Protein AF-A0A953Y6E8-F1 (afdb_monomer)

Radius of gyration: 32.22 Å; Cα contacts (8 Å, |Δi|>4): 373; chains: 1; bounding box: 114×66×63 Å

Nearest PDB structures (foldseek):
  9etn-assembly1_A  TM=7.828E-01  e=2.043E-08  Mus musculus
  2j71-assembly1_A  TM=5.349E-01  e=5.274E-02  Thermotoga maritima
  6m7c-assembly1_A  TM=4.378E-01  e=1.445E-01  Lacticaseibacillus rhamnosus
  9g6k-assembly1_LO  TM=1.265E-01  e=4.776E+00  Toxoplasma gondii

Structure (mmCIF, N/CA/C/O backbone):
data_AF-A0A953Y6E8-F1
#
_entry.id   AF-A0A953Y6E8-F1
#
loop_
_atom_site.group_PDB
_atom_site.id
_atom_site.type_symbol
_atom_site.label_atom_id
_atom_site.label_alt_id
_atom_site.label_comp_id
_atom_site.label_asym_id
_atom_site.label_entity_id
_atom_site.label_seq_id
_atom_site.pdbx_PDB_ins_code
_atom_site.Cartn_x
_atom_site.Cartn_y
_atom_site.Cartn_z
_atom_site.occupancy
_atom_site.B_iso_or_equiv
_atom_site.auth_seq_id
_atom_site.auth_comp_id
_atom_site.auth_asym_id
_atom_site.auth_atom_id
_atom_site.pdbx_PDB_model_num
ATOM 1 N N . MET A 1 1 ? 23.613 45.200 -36.134 1.00 32.84 1 MET A N 1
ATOM 2 C CA . MET A 1 1 ? 23.655 46.490 -35.410 1.00 32.84 1 MET A CA 1
ATOM 3 C C . MET A 1 1 ? 22.398 46.587 -34.572 1.00 32.84 1 MET A C 1
ATOM 5 O O . MET A 1 1 ? 21.332 46.362 -35.124 1.00 32.84 1 MET A O 1
ATOM 9 N N . GLY A 1 2 ? 22.536 46.880 -33.280 1.00 28.59 2 GLY A N 1
ATOM 10 C CA . GLY A 1 2 ? 21.414 47.057 -32.355 1.00 28.59 2 GLY A CA 1
ATOM 11 C C . GLY A 1 2 ? 21.539 46.172 -31.120 1.00 28.59 2 GLY A C 1
ATOM 12 O O . GLY A 1 2 ? 20.935 45.110 -31.063 1.00 28.59 2 GLY A O 1
ATOM 13 N N . ALA A 1 3 ? 22.351 46.614 -30.163 1.00 35.47 3 ALA A N 1
ATOM 14 C CA . ALA A 1 3 ? 22.351 46.137 -28.786 1.00 35.47 3 ALA A CA 1
ATOM 15 C C . ALA A 1 3 ? 21.719 47.220 -27.898 1.00 35.47 3 ALA A C 1
ATOM 17 O O . ALA A 1 3 ? 22.009 48.394 -28.118 1.00 35.47 3 ALA A O 1
ATO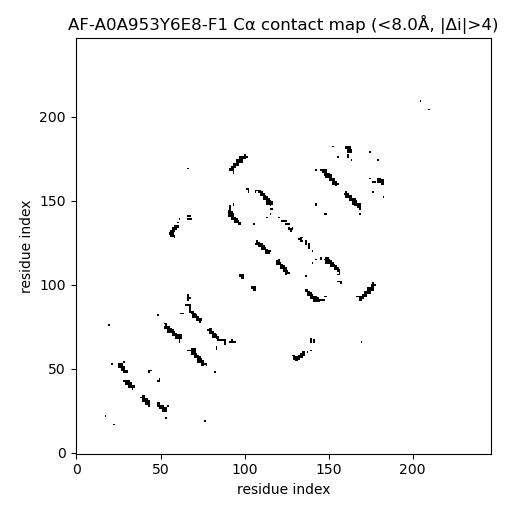M 18 N N . SER A 1 4 ? 20.932 46.828 -26.892 1.00 31.12 4 SER A N 1
ATOM 19 C CA . SER A 1 4 ? 20.875 47.471 -25.562 1.00 31.12 4 SER A CA 1
ATOM 20 C C . SER A 1 4 ? 20.056 46.579 -24.614 1.00 31.12 4 SER A C 1
ATOM 22 O O . SER A 1 4 ? 18.891 46.304 -24.882 1.00 31.12 4 SER A O 1
ATOM 24 N N . SER A 1 5 ? 20.731 45.938 -23.654 1.00 29.33 5 SER A N 1
ATOM 25 C CA . SER A 1 5 ? 20.687 46.233 -22.203 1.00 29.33 5 SER A CA 1
ATOM 26 C C . SER A 1 5 ? 19.404 45.736 -21.518 1.00 29.33 5 SER A C 1
ATOM 28 O O . SER A 1 5 ? 18.330 46.279 -21.738 1.00 29.33 5 SER A O 1
ATOM 30 N N . ALA A 1 6 ? 19.466 44.599 -20.826 1.00 36.97 6 ALA A N 1
ATOM 31 C CA . ALA A 1 6 ? 19.861 44.460 -19.416 1.00 36.97 6 ALA A CA 1
ATOM 32 C C . ALA A 1 6 ? 18.669 44.652 -18.465 1.00 36.97 6 ALA A C 1
ATOM 34 O O . ALA A 1 6 ? 18.231 45.769 -18.209 1.00 36.97 6 ALA A O 1
ATOM 35 N N . ALA A 1 7 ? 18.200 43.535 -17.918 1.00 29.73 7 ALA A N 1
ATOM 36 C CA . ALA A 1 7 ? 17.661 43.455 -16.572 1.00 29.73 7 ALA A CA 1
ATOM 37 C C . ALA A 1 7 ? 18.189 42.137 -15.998 1.00 29.73 7 ALA A C 1
ATOM 39 O O . ALA A 1 7 ? 17.832 41.053 -16.457 1.00 29.73 7 ALA A O 1
ATOM 40 N N . GLU A 1 8 ? 19.155 42.274 -15.098 1.00 40.97 8 GLU A N 1
ATOM 41 C CA . GLU A 1 8 ? 19.662 41.210 -14.247 1.00 40.97 8 GLU A CA 1
ATOM 42 C C . GLU A 1 8 ? 18.522 40.778 -13.320 1.00 40.97 8 GLU A C 1
ATOM 44 O O . GLU A 1 8 ? 18.133 41.522 -12.424 1.00 40.97 8 GLU A O 1
ATOM 49 N N . GLU A 1 9 ? 17.977 39.584 -13.535 1.00 36.28 9 GLU A N 1
ATOM 50 C CA . GLU A 1 9 ? 17.356 38.836 -12.450 1.00 36.28 9 GLU A CA 1
ATOM 51 C C . GLU A 1 9 ? 18.314 37.712 -12.085 1.00 36.28 9 GLU A C 1
ATOM 53 O O . GLU A 1 9 ? 18.627 36.828 -12.887 1.00 36.28 9 GLU A O 1
ATOM 58 N N . GLU A 1 10 ? 18.822 37.831 -10.864 1.00 36.31 10 GLU A N 1
ATOM 59 C CA . GLU A 1 10 ? 19.712 36.928 -10.152 1.00 36.31 10 GLU A CA 1
ATOM 60 C C . GLU A 1 10 ? 19.019 35.568 -9.975 1.00 36.31 10 GLU A C 1
ATOM 62 O O . GLU A 1 10 ? 18.528 35.192 -8.913 1.00 36.31 10 GLU A O 1
ATOM 67 N N . THR A 1 11 ? 18.928 34.823 -11.073 1.00 31.44 11 THR A N 1
ATOM 68 C CA . THR A 1 11 ? 18.566 33.417 -11.041 1.00 31.44 11 THR A CA 1
ATOM 69 C C . THR A 1 11 ? 19.774 32.705 -10.472 1.00 31.44 11 THR A C 1
ATOM 71 O O . THR A 1 11 ? 20.832 32.657 -11.098 1.00 31.44 11 THR A O 1
ATOM 74 N N . ILE A 1 12 ? 19.635 32.197 -9.253 1.00 30.42 12 ILE A N 1
ATOM 75 C CA . ILE A 1 12 ? 20.613 31.311 -8.633 1.00 30.42 12 ILE A CA 1
ATOM 76 C C . ILE A 1 12 ? 20.697 30.060 -9.517 1.00 30.42 12 ILE A C 1
ATOM 78 O O . ILE A 1 12 ? 19.937 29.105 -9.360 1.00 30.42 12 ILE A O 1
ATOM 82 N N . TYR A 1 13 ? 21.613 30.086 -10.484 1.00 33.22 13 TYR A N 1
ATOM 83 C CA . TYR A 1 13 ? 22.049 28.921 -11.232 1.00 33.22 13 TYR A CA 1
ATOM 84 C C . TYR A 1 13 ? 22.789 28.015 -10.252 1.00 33.22 13 TYR A C 1
ATOM 86 O O . TYR A 1 13 ? 23.996 28.136 -10.055 1.00 33.22 13 TYR A O 1
ATOM 94 N N . THR A 1 14 ? 22.079 27.070 -9.638 1.00 33.16 14 THR A N 1
ATOM 95 C CA . THR A 1 14 ? 22.739 25.816 -9.262 1.00 33.16 14 THR A CA 1
ATOM 96 C C . THR A 1 14 ? 22.850 24.983 -10.534 1.00 33.16 14 THR A C 1
ATOM 98 O O . THR A 1 14 ? 22.123 24.016 -10.747 1.00 33.16 14 THR A O 1
ATOM 101 N N . ASP A 1 15 ? 23.754 25.421 -11.411 1.00 37.78 15 ASP A N 1
ATOM 102 C CA . ASP A 1 15 ? 24.290 24.618 -12.497 1.00 37.78 15 ASP A CA 1
ATOM 103 C C . ASP A 1 15 ? 25.116 23.491 -11.868 1.00 37.78 15 ASP A C 1
ATOM 105 O O . ASP A 1 15 ? 26.305 23.626 -11.588 1.00 37.78 15 ASP A O 1
ATOM 109 N N . LEU A 1 16 ? 24.472 22.346 -11.656 1.00 36.50 16 LEU A N 1
ATOM 110 C CA . LEU A 1 16 ? 25.150 21.055 -11.705 1.00 36.50 16 LEU A CA 1
ATOM 111 C C . LEU A 1 16 ? 24.607 20.279 -12.909 1.00 36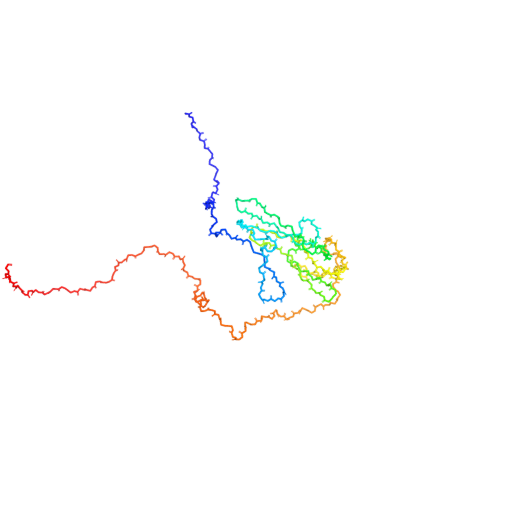.50 16 LEU A C 1
ATOM 113 O O . LEU A 1 16 ? 24.028 19.203 -12.788 1.00 36.50 16 LEU A O 1
ATOM 117 N N . PHE A 1 17 ? 24.773 20.863 -14.099 1.00 43.16 17 PHE A N 1
ATOM 118 C CA . PHE A 1 17 ? 24.601 20.153 -15.362 1.00 43.16 17 PHE A CA 1
ATOM 119 C C . PHE A 1 17 ? 25.798 19.224 -15.578 1.00 43.16 17 PHE A C 1
ATOM 121 O O . PHE A 1 17 ? 26.884 19.652 -15.965 1.00 43.16 17 PHE A O 1
ATOM 128 N N . LEU A 1 18 ? 25.595 17.930 -15.346 1.00 40.75 18 LEU A N 1
ATOM 129 C CA . LEU A 1 18 ? 26.592 16.881 -15.569 1.00 40.75 18 LEU A CA 1
ATOM 130 C C . LEU A 1 18 ? 26.306 16.086 -16.855 1.00 40.75 18 LEU A C 1
ATOM 132 O O . LEU A 1 18 ? 26.306 14.864 -16.839 1.00 40.75 18 LEU A O 1
ATOM 136 N N . GLY A 1 19 ? 26.094 16.758 -17.991 1.00 52.28 19 GLY A N 1
ATOM 137 C CA . GLY A 1 19 ? 25.967 16.102 -19.306 1.00 52.28 19 GLY A CA 1
ATOM 138 C C . G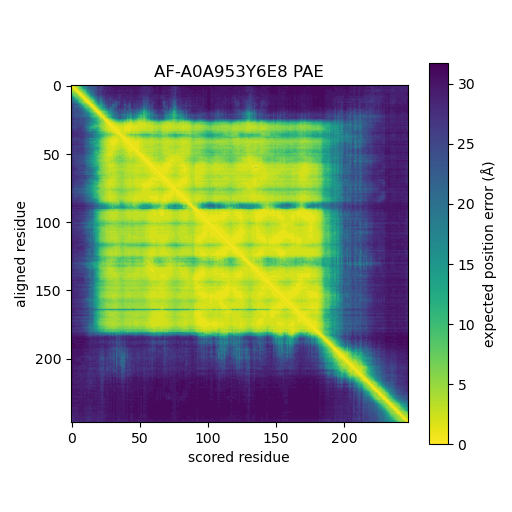LY A 1 19 ? 24.889 14.994 -19.396 1.00 52.28 19 GLY A C 1
ATOM 139 O O . GLY A 1 19 ? 24.075 14.842 -18.494 1.00 52.28 19 GLY A O 1
ATOM 140 N N . PRO A 1 20 ? 24.880 14.171 -20.465 1.00 54.12 20 PRO A N 1
ATOM 141 C CA . PRO A 1 20 ? 23.877 13.110 -20.666 1.00 54.12 20 PRO A CA 1
ATOM 142 C C . PRO A 1 20 ? 24.178 11.835 -19.852 1.00 54.12 20 PRO A C 1
ATOM 144 O O . PRO A 1 20 ? 23.780 10.726 -20.219 1.00 54.12 20 PRO A O 1
ATOM 147 N N . ARG A 1 21 ? 25.009 11.931 -18.806 1.00 50.03 21 ARG A N 1
ATOM 148 C CA . ARG A 1 21 ? 25.487 10.775 -18.040 1.00 50.03 21 ARG A CA 1
ATOM 149 C C . ARG A 1 21 ? 25.247 10.992 -16.558 1.00 50.03 21 ARG A C 1
ATOM 151 O O . ARG A 1 21 ? 25.862 11.841 -15.931 1.00 50.03 21 ARG A O 1
ATOM 158 N N . SER A 1 22 ? 24.433 10.114 -15.988 1.00 57.88 22 SER A N 1
ATOM 159 C CA . SER A 1 22 ? 24.414 9.857 -14.554 1.00 57.88 22 SER A CA 1
ATOM 160 C C . SER A 1 22 ? 25.821 9.615 -13.994 1.00 57.88 22 SER A C 1
ATOM 162 O O . SER A 1 22 ? 26.567 8.813 -14.562 1.00 57.88 22 SER A O 1
ATOM 164 N N . TRP A 1 23 ? 26.148 10.207 -12.839 1.00 56.06 23 TRP A N 1
ATOM 165 C CA . TRP A 1 23 ? 27.331 9.823 -12.048 1.00 56.06 23 TRP A CA 1
ATOM 166 C C . TRP A 1 23 ? 27.315 8.344 -11.624 1.00 56.06 23 TRP A C 1
ATOM 168 O O . TRP A 1 23 ? 28.374 7.737 -11.494 1.00 56.06 23 TRP A O 1
ATOM 178 N N . ASN A 1 24 ? 26.127 7.746 -11.512 1.00 57.69 24 ASN A N 1
ATOM 179 C CA . ASN A 1 24 ? 25.916 6.320 -11.262 1.00 57.69 24 ASN A CA 1
ATOM 180 C C . ASN A 1 24 ? 25.387 5.705 -12.566 1.00 57.69 24 ASN A C 1
ATOM 182 O O . ASN A 1 24 ? 24.220 5.911 -12.885 1.00 57.69 24 ASN A O 1
ATOM 186 N N . GLY A 1 25 ? 26.244 5.096 -13.393 1.00 59.81 25 GLY A N 1
ATOM 187 C CA . GLY A 1 25 ? 25.910 4.651 -14.760 1.00 59.81 25 GLY A CA 1
ATOM 188 C C . GLY A 1 25 ? 24.579 3.888 -14.886 1.00 59.81 25 GLY A C 1
ATOM 189 O O . GLY A 1 25 ? 24.043 3.433 -13.894 1.00 59.81 25 GLY A O 1
ATOM 190 N N . ARG A 1 26 ? 24.032 3.747 -16.107 1.00 67.00 26 ARG A N 1
ATOM 191 C CA . ARG A 1 26 ? 22.721 3.099 -16.363 1.00 67.00 26 ARG A CA 1
ATOM 192 C C . ARG A 1 26 ? 22.564 1.771 -15.606 1.00 67.00 26 ARG A C 1
ATOM 194 O O . ARG A 1 26 ? 23.039 0.730 -16.066 1.00 67.00 26 ARG A O 1
ATOM 201 N N . GLU A 1 27 ? 21.877 1.817 -14.475 1.00 74.12 27 GLU A N 1
ATOM 202 C CA . GLU A 1 27 ? 21.556 0.655 -13.661 1.00 74.12 27 GLU A CA 1
ATOM 203 C C . GLU A 1 27 ? 20.168 0.164 -14.043 1.00 74.12 27 GLU A C 1
ATOM 205 O O . GLU A 1 27 ? 19.231 0.946 -14.174 1.00 74.12 27 GLU A O 1
ATOM 210 N N . ARG A 1 28 ? 20.047 -1.147 -14.269 1.00 82.25 28 ARG A N 1
ATOM 211 C CA . ARG A 1 28 ? 18.735 -1.746 -14.499 1.00 82.25 28 ARG A CA 1
ATOM 212 C C . ARG A 1 28 ? 17.956 -1.778 -13.190 1.00 82.25 28 ARG A C 1
ATOM 214 O O . ARG A 1 28 ? 18.536 -2.081 -12.142 1.00 82.25 28 ARG A O 1
ATOM 221 N N . ASN A 1 29 ? 16.649 -1.589 -13.275 1.00 86.50 29 ASN A N 1
ATOM 222 C CA . ASN A 1 29 ? 15.760 -1.833 -12.149 1.00 86.50 29 ASN A CA 1
ATOM 223 C C . ASN A 1 29 ? 15.839 -3.306 -11.717 1.00 86.50 29 ASN A C 1
ATOM 225 O O . ASN A 1 29 ? 16.050 -4.206 -12.539 1.00 86.50 29 ASN A O 1
ATOM 229 N N . ARG A 1 30 ? 15.693 -3.552 -10.408 1.00 88.19 30 ARG A N 1
ATOM 230 C CA . ARG A 1 30 ? 15.594 -4.904 -9.854 1.00 88.19 30 ARG A CA 1
ATOM 231 C C . ARG A 1 30 ? 14.335 -5.071 -9.021 1.00 88.19 30 ARG A C 1
ATOM 233 O O . ARG A 1 30 ? 14.100 -4.299 -8.096 1.00 88.19 30 ARG A O 1
ATOM 240 N N . LEU A 1 31 ? 13.588 -6.129 -9.306 1.00 89.19 31 LEU A N 1
ATOM 241 C CA . LEU A 1 31 ? 12.485 -6.614 -8.494 1.00 89.19 31 LEU A CA 1
ATOM 242 C C . LEU A 1 31 ? 12.917 -7.905 -7.796 1.00 89.19 31 LEU A C 1
ATOM 244 O O . LEU A 1 31 ? 13.210 -8.913 -8.442 1.00 89.19 31 LEU A O 1
ATOM 248 N N . LEU A 1 32 ? 12.974 -7.854 -6.467 1.00 89.94 32 LEU A N 1
ATOM 249 C CA . LEU A 1 32 ? 13.405 -8.967 -5.628 1.00 89.94 32 LEU A CA 1
ATOM 250 C C . LEU A 1 32 ? 12.201 -9.552 -4.886 1.00 89.94 32 LEU A C 1
ATOM 252 O O . LEU A 1 32 ? 11.549 -8.862 -4.104 1.00 89.94 32 LEU A O 1
ATOM 256 N N . LEU A 1 33 ? 11.921 -10.831 -5.116 1.00 86.69 33 LEU A N 1
ATOM 257 C CA . LEU A 1 33 ? 10.843 -11.563 -4.469 1.00 86.69 33 LEU A CA 1
ATOM 258 C C . LEU A 1 33 ? 11.315 -12.142 -3.132 1.00 86.69 33 LEU A C 1
ATOM 260 O O . LEU A 1 33 ? 12.295 -12.889 -3.069 1.00 86.69 33 LEU A O 1
ATOM 264 N N . ASN A 1 34 ? 10.572 -11.841 -2.068 1.00 87.62 34 ASN A N 1
ATOM 265 C CA . ASN A 1 34 ? 10.723 -12.492 -0.772 1.00 87.62 34 ASN A CA 1
ATOM 266 C C . ASN A 1 34 ? 9.789 -13.709 -0.686 1.00 87.62 34 ASN A C 1
ATOM 268 O O . ASN A 1 34 ? 8.570 -13.556 -0.666 1.00 87.62 34 ASN A O 1
ATOM 272 N N . THR A 1 35 ? 10.353 -14.914 -0.591 1.00 83.38 35 THR A N 1
ATOM 273 C CA . THR A 1 35 ? 9.598 -16.175 -0.451 1.00 83.38 35 THR A CA 1
ATOM 274 C C . THR A 1 35 ? 9.417 -16.611 1.009 1.00 83.38 35 THR A C 1
ATOM 276 O O . THR A 1 35 ? 9.149 -17.779 1.285 1.00 83.38 35 THR A O 1
ATOM 279 N N . GLY A 1 36 ? 9.640 -15.707 1.966 1.00 81.31 36 GLY A N 1
ATOM 280 C CA . GLY A 1 36 ? 9.659 -15.998 3.403 1.00 81.31 36 GLY A CA 1
ATOM 281 C C . GLY A 1 36 ? 10.957 -16.649 3.891 1.00 81.31 36 GLY A C 1
ATOM 282 O O . GLY A 1 36 ? 11.054 -17.029 5.056 1.00 81.31 36 GLY A O 1
ATOM 283 N N . ARG A 1 37 ? 11.957 -16.798 3.016 1.00 82.06 37 ARG A N 1
ATOM 284 C CA . ARG A 1 37 ? 13.288 -17.338 3.326 1.00 82.06 37 ARG A CA 1
ATOM 285 C C . ARG A 1 37 ? 14.343 -16.535 2.572 1.00 82.06 37 ARG A C 1
ATOM 287 O O . ARG A 1 37 ? 14.057 -15.997 1.507 1.00 82.06 37 ARG A O 1
ATOM 294 N N . TRP A 1 38 ? 15.556 -16.482 3.113 1.00 78.81 38 TRP A N 1
ATOM 295 C CA . TRP A 1 38 ? 16.722 -16.008 2.369 1.00 78.81 38 TRP A CA 1
ATOM 296 C C . TRP A 1 38 ? 17.278 -17.136 1.480 1.00 78.81 38 TRP A C 1
ATOM 298 O O . TRP A 1 38 ? 17.235 -18.296 1.899 1.00 78.81 38 TRP A O 1
ATOM 308 N N . PRO A 1 39 ? 17.828 -16.826 0.291 1.00 88.50 39 PRO A N 1
ATOM 309 C CA . PRO A 1 39 ? 17.995 -15.493 -0.291 1.00 88.50 39 PRO A CA 1
ATOM 310 C C . PRO A 1 39 ? 16.735 -14.933 -0.974 1.00 88.50 39 PRO A C 1
ATOM 312 O O . PRO A 1 39 ? 15.848 -15.685 -1.365 1.00 88.50 39 PRO A O 1
ATOM 315 N N . LEU A 1 40 ? 16.692 -13.608 -1.162 1.00 90.69 40 LEU A N 1
ATOM 316 C CA . LEU A 1 40 ? 15.720 -12.976 -2.062 1.00 90.69 40 LEU A CA 1
ATOM 317 C C . LEU A 1 40 ? 15.981 -13.411 -3.511 1.00 90.69 40 LEU A C 1
ATOM 319 O O . LEU A 1 40 ? 17.135 -13.514 -3.933 1.00 90.69 40 LEU A O 1
ATOM 323 N N . ILE A 1 41 ? 14.915 -13.626 -4.279 1.00 90.50 41 ILE A N 1
ATOM 324 C CA . ILE A 1 41 ? 14.999 -14.107 -5.663 1.00 90.50 41 ILE A CA 1
ATOM 325 C C . ILE A 1 41 ? 14.843 -12.924 -6.623 1.00 90.50 41 ILE A C 1
ATOM 327 O O . ILE A 1 41 ? 13.838 -12.223 -6.572 1.00 90.50 41 ILE A O 1
ATOM 331 N N . ASP A 1 42 ? 15.814 -12.702 -7.513 1.00 89.94 42 ASP A N 1
ATOM 332 C CA . ASP A 1 42 ? 15.692 -11.706 -8.589 1.00 89.94 42 ASP A CA 1
ATOM 333 C C . ASP A 1 42 ? 14.703 -12.216 -9.647 1.00 89.94 42 ASP A C 1
ATOM 335 O O . ASP A 1 42 ? 14.975 -13.192 -10.347 1.00 89.94 42 ASP A O 1
ATOM 339 N N . VAL A 1 43 ? 13.544 -11.563 -9.737 1.00 90.62 43 VAL A N 1
ATOM 340 C CA . VAL A 1 43 ? 12.473 -11.896 -10.689 1.00 90.62 43 VAL A CA 1
ATOM 341 C C . VAL A 1 43 ? 12.330 -10.849 -11.794 1.00 90.62 43 VAL A C 1
ATOM 343 O O . VAL A 1 43 ? 11.411 -10.940 -12.600 1.00 90.62 43 VAL A O 1
ATOM 346 N N . SER A 1 44 ? 13.248 -9.881 -11.875 1.00 89.88 44 SER A N 1
ATOM 347 C CA . SER A 1 44 ? 13.126 -8.693 -12.736 1.00 89.88 44 SER A CA 1
ATOM 348 C C . SER A 1 44 ? 12.892 -9.041 -14.205 1.00 89.88 44 SER A C 1
ATOM 350 O O . SER A 1 44 ? 11.983 -8.509 -14.827 1.00 89.88 44 SER A O 1
ATOM 352 N N . ALA A 1 45 ? 13.675 -9.977 -14.750 1.00 89.56 45 ALA A N 1
ATOM 353 C CA . ALA A 1 45 ? 13.536 -10.398 -16.145 1.00 89.56 45 ALA A CA 1
ATOM 354 C C . ALA A 1 45 ? 12.234 -11.179 -16.390 1.00 89.56 45 ALA A C 1
ATOM 356 O O . ALA A 1 45 ? 11.628 -11.067 -17.451 1.00 89.56 45 ALA A O 1
ATOM 357 N N . ALA A 1 46 ? 11.789 -11.967 -15.406 1.00 89.31 46 ALA A N 1
ATOM 358 C CA . ALA A 1 46 ? 10.575 -12.771 -15.523 1.00 89.31 46 ALA A CA 1
ATOM 359 C C . ALA A 1 46 ? 9.302 -11.914 -15.457 1.00 89.31 46 ALA A C 1
ATOM 361 O O . ALA A 1 46 ? 8.302 -12.260 -16.081 1.00 89.31 46 ALA A O 1
ATOM 362 N N . THR A 1 47 ? 9.336 -10.801 -14.720 1.00 86.06 47 THR A N 1
ATOM 363 C CA . THR A 1 47 ? 8.219 -9.849 -14.622 1.00 86.06 47 THR A CA 1
ATOM 364 C C . THR A 1 47 ? 8.290 -8.730 -15.660 1.00 86.06 47 THR A C 1
ATOM 366 O O . THR A 1 47 ? 7.367 -7.927 -15.756 1.00 86.06 47 THR A O 1
ATOM 369 N N . GLY A 1 48 ? 9.387 -8.651 -16.418 1.00 87.75 48 GLY A N 1
ATOM 370 C CA . GLY A 1 48 ? 9.689 -7.545 -17.323 1.00 87.75 48 GLY A CA 1
ATOM 371 C C . GLY A 1 48 ? 10.156 -6.272 -16.616 1.00 87.75 48 GLY A C 1
ATOM 372 O O . GLY A 1 48 ? 10.537 -5.328 -17.290 1.00 87.75 48 GLY A O 1
ATOM 373 N N . ALA A 1 49 ? 10.189 -6.234 -15.280 1.00 86.88 49 ALA A N 1
ATOM 374 C CA . ALA A 1 49 ? 10.588 -5.060 -14.502 1.00 86.88 49 ALA A CA 1
ATOM 375 C C . ALA A 1 49 ? 12.086 -4.696 -14.628 1.00 86.88 49 ALA A C 1
ATOM 377 O O . ALA A 1 49 ? 12.542 -3.760 -13.970 1.00 86.88 49 ALA A O 1
ATOM 378 N N . ASP A 1 50 ? 12.865 -5.399 -15.456 1.00 87.94 50 ASP A N 1
ATOM 379 C CA . ASP A 1 50 ? 14.291 -5.177 -15.722 1.00 87.94 50 ASP A CA 1
ATOM 380 C C . ASP A 1 50 ? 14.570 -3.999 -16.679 1.00 87.94 50 ASP A C 1
ATOM 382 O O . ASP A 1 50 ? 15.457 -4.054 -17.539 1.00 87.94 50 ASP A O 1
ATOM 386 N N . ASP A 1 51 ? 13.842 -2.893 -16.496 1.00 88.19 51 ASP A N 1
ATOM 387 C CA . ASP A 1 51 ? 14.004 -1.664 -17.273 1.00 88.19 51 ASP A CA 1
ATOM 388 C C . ASP A 1 51 ? 15.441 -1.137 -17.164 1.00 88.19 51 ASP A C 1
ATOM 390 O O . ASP A 1 51 ? 15.988 -0.986 -16.071 1.00 88.19 51 ASP A O 1
ATOM 394 N N . ARG A 1 52 ? 16.060 -0.864 -18.315 1.00 88.44 52 ARG A N 1
ATOM 395 C CA . ARG A 1 52 ? 17.458 -0.411 -18.425 1.00 88.44 52 ARG A CA 1
ATOM 396 C C . ARG A 1 52 ? 17.580 1.113 -18.508 1.00 88.44 52 ARG A C 1
ATOM 398 O O . ARG A 1 52 ? 18.690 1.621 -18.694 1.00 88.44 52 ARG A O 1
ATOM 405 N N . ARG A 1 53 ? 16.453 1.832 -18.466 1.00 88.00 53 ARG A N 1
ATOM 406 C CA . ARG A 1 53 ? 16.418 3.293 -18.352 1.00 88.00 53 ARG A CA 1
ATOM 407 C C . ARG A 1 53 ? 16.910 3.733 -16.976 1.00 88.00 53 ARG A C 1
ATOM 409 O O . ARG A 1 53 ? 16.896 2.974 -16.018 1.00 88.00 53 ARG A O 1
ATOM 416 N N . ASP A 1 54 ? 17.365 4.976 -16.912 1.00 87.38 54 ASP A N 1
ATOM 417 C CA . ASP A 1 54 ? 17.925 5.573 -15.702 1.00 87.38 54 ASP A CA 1
ATOM 418 C C . ASP A 1 54 ? 16.799 6.079 -14.787 1.00 87.38 54 ASP A C 1
ATOM 420 O O . ASP A 1 54 ? 16.374 7.230 -14.885 1.00 87.38 54 ASP A O 1
ATOM 424 N N . GLY A 1 55 ? 16.259 5.189 -13.953 1.00 87.62 55 GLY A N 1
ATOM 425 C CA . GLY A 1 55 ?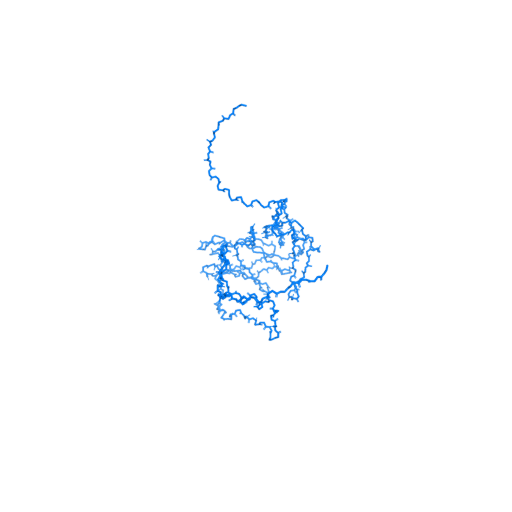 15.198 5.505 -12.998 1.00 87.62 55 GLY A CA 1
ATOM 426 C C . GLY A 1 55 ? 15.701 6.376 -11.842 1.00 87.62 55 GLY A C 1
ATOM 427 O O . GLY A 1 55 ? 16.680 6.046 -11.177 1.00 87.62 55 GLY A O 1
ATOM 428 N N . ARG A 1 56 ? 15.019 7.497 -11.582 1.00 87.56 56 ARG A N 1
ATOM 429 C CA . ARG A 1 56 ? 15.368 8.489 -10.545 1.00 87.56 56 ARG A CA 1
ATOM 430 C C . ARG A 1 56 ? 14.324 8.676 -9.470 1.00 87.56 56 ARG A C 1
ATOM 432 O O . ARG A 1 56 ? 14.649 9.194 -8.415 1.00 87.56 56 ARG A O 1
ATOM 439 N N . GLY A 1 57 ? 13.092 8.285 -9.734 1.00 89.56 57 GLY A N 1
ATOM 440 C CA . GLY A 1 57 ? 12.028 8.334 -8.748 1.00 89.56 57 GLY A CA 1
ATOM 441 C C . GLY A 1 57 ? 11.093 7.168 -8.946 1.00 89.56 57 GLY A C 1
ATOM 442 O O . GLY A 1 57 ? 10.930 6.695 -10.070 1.00 89.56 57 GLY A O 1
ATOM 443 N N . MET A 1 58 ? 10.493 6.701 -7.858 1.00 92.31 58 MET A N 1
ATOM 444 C CA . MET A 1 58 ? 9.510 5.627 -7.892 1.00 92.31 58 MET A CA 1
ATOM 445 C C . MET A 1 58 ? 8.337 5.968 -6.983 1.00 92.31 58 MET A C 1
ATOM 447 O O . MET A 1 58 ? 8.523 6.494 -5.886 1.00 92.31 58 MET A O 1
ATOM 451 N N . ALA A 1 59 ? 7.134 5.650 -7.440 1.00 93.75 59 ALA A N 1
ATOM 452 C CA . ALA A 1 59 ? 5.919 5.729 -6.648 1.00 93.75 59 ALA A CA 1
ATOM 453 C C . ALA A 1 59 ? 5.173 4.403 -6.761 1.00 93.75 59 ALA A C 1
ATOM 455 O O . ALA A 1 59 ? 4.933 3.922 -7.866 1.00 93.75 59 ALA A O 1
ATOM 456 N N . VAL A 1 60 ? 4.817 3.827 -5.618 1.00 94.19 60 VAL A N 1
ATOM 457 C CA . VAL A 1 60 ? 4.036 2.592 -5.519 1.00 94.19 60 VAL A CA 1
ATOM 458 C C . VAL A 1 60 ? 2.595 2.938 -5.149 1.00 94.19 60 VAL A C 1
ATOM 460 O O . VAL A 1 60 ? 2.364 3.707 -4.210 1.00 94.19 60 VAL A O 1
ATOM 463 N N . SER A 1 61 ? 1.632 2.392 -5.886 1.00 94.00 61 SER A N 1
ATOM 464 C CA . SER A 1 61 ? 0.189 2.565 -5.668 1.00 94.00 61 SER A CA 1
ATOM 465 C C . SER A 1 61 ? -0.561 1.422 -6.344 1.00 94.00 61 SER A C 1
ATOM 467 O O . SER A 1 61 ? 0.017 0.735 -7.162 1.00 94.00 61 SER A O 1
ATOM 469 N N . ASP A 1 62 ? -1.838 1.243 -6.046 1.00 94.19 62 ASP A N 1
ATOM 470 C CA . ASP A 1 62 ? -2.780 0.582 -6.958 1.00 94.19 62 ASP A CA 1
ATOM 471 C C . ASP A 1 62 ? -3.265 1.676 -7.933 1.00 94.19 62 ASP A C 1
ATOM 473 O O . ASP A 1 62 ? -3.978 2.587 -7.503 1.00 94.19 62 ASP A O 1
ATOM 477 N N . PHE A 1 63 ? -2.734 1.739 -9.161 1.00 94.69 63 PHE A N 1
ATOM 478 C CA . PHE A 1 63 ? -2.972 2.855 -10.094 1.00 94.69 63 PHE A CA 1
ATOM 479 C C . PHE A 1 63 ? -4.239 2.660 -10.926 1.00 94.69 63 PHE A C 1
ATOM 481 O O . PHE A 1 63 ? -4.885 3.655 -11.271 1.00 94.69 63 PHE A O 1
ATOM 488 N N . ASP A 1 64 ? -4.587 1.420 -11.267 1.00 94.44 64 ASP A N 1
ATOM 489 C CA . ASP A 1 64 ? -5.808 1.103 -12.012 1.00 94.44 64 ASP A CA 1
ATOM 490 C C . ASP A 1 64 ? -6.973 0.631 -11.125 1.00 94.44 64 ASP A C 1
ATOM 492 O O . ASP A 1 64 ? -8.082 0.422 -11.628 1.00 94.44 64 ASP A O 1
ATOM 496 N N . HIS A 1 65 ? -6.764 0.633 -9.804 1.00 93.06 65 HIS A N 1
ATOM 497 C CA . HIS A 1 65 ? -7.769 0.392 -8.776 1.00 93.06 65 HIS A CA 1
ATOM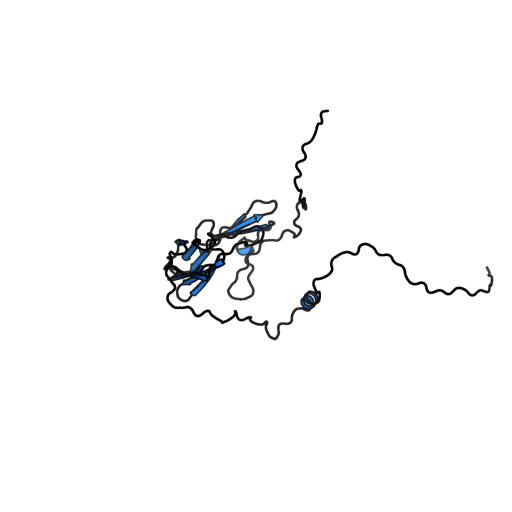 498 C C . HIS A 1 65 ? -8.300 -1.048 -8.746 1.00 93.06 65 HIS A C 1
ATOM 500 O O . HIS A 1 65 ? -9.437 -1.260 -8.302 1.00 93.06 65 HIS A O 1
ATOM 506 N N . ASP A 1 66 ? -7.502 -2.019 -9.190 1.00 91.44 66 ASP A N 1
ATOM 507 C CA . ASP A 1 66 ? -7.881 -3.430 -9.268 1.00 91.44 66 ASP A CA 1
ATOM 508 C C . ASP A 1 66 ? -7.470 -4.264 -8.038 1.00 91.44 66 ASP A C 1
ATOM 510 O O . ASP A 1 66 ? -7.918 -5.407 -7.874 1.00 91.44 66 ASP A O 1
ATOM 514 N N . GLY A 1 67 ? -6.747 -3.645 -7.099 1.00 91.12 67 GLY A N 1
ATOM 515 C CA . GLY A 1 67 ? -6.397 -4.227 -5.811 1.00 91.12 67 GLY A CA 1
ATOM 516 C C . GLY A 1 67 ? -5.108 -5.030 -5.796 1.00 91.12 67 GLY A C 1
ATOM 517 O O . GLY A 1 67 ? -4.877 -5.792 -4.846 1.00 91.12 67 GLY A O 1
ATOM 518 N N . ASP A 1 68 ? -4.256 -4.846 -6.798 1.00 90.69 68 ASP A N 1
ATOM 519 C CA . ASP A 1 68 ? -2.862 -5.235 -6.738 1.00 90.69 68 ASP A CA 1
ATOM 520 C C . ASP A 1 68 ? -1.915 -4.013 -6.741 1.00 90.69 68 ASP A C 1
ATOM 522 O O . ASP A 1 68 ? -2.333 -2.856 -6.709 1.00 90.69 68 ASP A O 1
ATOM 526 N N . VAL A 1 69 ? -0.619 -4.265 -6.535 1.00 90.75 69 VAL A N 1
ATOM 527 C CA . VAL A 1 69 ? 0.374 -3.192 -6.388 1.00 90.75 69 VAL A CA 1
ATOM 528 C C . VAL A 1 69 ? 1.047 -2.909 -7.724 1.00 90.75 69 VAL A C 1
ATOM 530 O O . VAL A 1 69 ? 1.817 -3.737 -8.214 1.00 90.75 69 VAL A O 1
ATOM 533 N N . ASP A 1 70 ? 0.867 -1.686 -8.204 1.00 93.38 70 ASP A N 1
ATOM 534 C CA . ASP A 1 70 ? 1.535 -1.094 -9.356 1.00 93.38 70 ASP A CA 1
ATOM 535 C C . ASP A 1 70 ? 2.695 -0.186 -8.938 1.00 93.38 70 ASP A C 1
ATOM 537 O O . ASP A 1 70 ? 2.870 0.200 -7.773 1.00 93.38 70 ASP A O 1
ATOM 541 N N . PHE A 1 71 ? 3.493 0.227 -9.922 1.00 92.38 71 PHE A N 1
ATOM 542 C CA . PHE A 1 71 ? 4.516 1.236 -9.690 1.00 92.38 71 PHE A CA 1
ATOM 543 C C . PHE A 1 71 ? 4.807 2.096 -10.917 1.00 92.38 71 PHE A C 1
ATOM 545 O O . PHE A 1 71 ? 4.859 1.633 -12.055 1.00 92.38 71 PHE A O 1
ATOM 552 N N . ALA A 1 72 ? 5.061 3.376 -10.666 1.00 93.81 72 ALA A N 1
ATOM 553 C CA . ALA A 1 72 ? 5.523 4.334 -11.656 1.00 93.81 72 ALA A CA 1
ATOM 554 C C . ALA A 1 72 ? 6.991 4.680 -11.403 1.00 93.81 72 ALA A C 1
ATOM 556 O O . ALA A 1 72 ? 7.401 4.850 -10.255 1.00 93.81 72 ALA A O 1
ATOM 557 N N . VAL A 1 73 ? 7.773 4.817 -12.474 1.00 92.62 73 VAL A N 1
ATOM 558 C CA . VAL A 1 73 ? 9.190 5.192 -12.428 1.00 92.62 73 VAL A CA 1
ATOM 559 C C . VAL A 1 73 ? 9.413 6.450 -13.258 1.00 92.62 73 VAL A C 1
ATOM 561 O O . VAL A 1 73 ? 9.131 6.477 -14.458 1.00 92.62 73 VAL A O 1
ATOM 564 N N . ALA A 1 74 ? 9.948 7.491 -12.625 1.00 92.25 74 ALA A N 1
ATOM 565 C CA . ALA A 1 74 ? 10.435 8.681 -13.307 1.00 92.25 74 ALA A CA 1
ATOM 566 C C . ALA A 1 74 ? 11.843 8.403 -13.841 1.00 92.25 74 ALA A C 1
ATOM 568 O O . ALA A 1 74 ? 12.751 8.115 -13.061 1.00 92.25 74 ALA A O 1
ATOM 569 N N . ASN A 1 75 ? 12.024 8.485 -15.158 1.00 89.69 75 ASN A N 1
ATOM 570 C CA . ASN A 1 75 ? 13.304 8.218 -15.807 1.00 89.69 75 ASN A CA 1
ATOM 571 C C . ASN A 1 75 ? 14.019 9.529 -16.162 1.00 89.69 75 ASN A C 1
ATOM 573 O O . ASN A 1 75 ? 13.392 10.494 -16.597 1.00 89.69 75 ASN A O 1
ATOM 577 N N . TYR A 1 76 ? 15.338 9.563 -16.003 1.00 86.88 76 TYR A N 1
ATOM 578 C CA . TYR A 1 76 ? 16.174 10.670 -16.452 1.00 86.88 76 TYR A CA 1
ATOM 579 C C . TYR A 1 76 ? 16.290 10.665 -17.980 1.00 86.88 76 TYR A C 1
ATOM 581 O O . TYR A 1 76 ? 16.577 9.624 -18.573 1.00 86.88 76 TYR A O 1
ATOM 589 N N . GLU A 1 77 ? 16.045 11.821 -18.610 1.00 88.12 77 GLU A N 1
ATOM 590 C CA . GLU A 1 77 ? 16.086 12.013 -20.073 1.00 88.12 77 GLU A CA 1
ATOM 591 C C . GLU A 1 77 ? 15.264 10.982 -20.880 1.00 88.12 77 GLU A C 1
ATOM 593 O O . GLU A 1 77 ? 15.534 10.716 -22.052 1.00 88.12 77 GLU A O 1
ATOM 598 N N . ALA A 1 78 ? 14.234 10.393 -20.268 1.00 88.69 78 ALA A N 1
ATOM 599 C CA . ALA A 1 78 ? 13.339 9.435 -20.903 1.00 88.69 78 ALA A CA 1
ATOM 600 C C . ALA A 1 78 ? 11.913 9.571 -20.342 1.00 88.69 78 ALA A C 1
ATOM 602 O O . ALA A 1 78 ? 11.738 10.035 -19.215 1.00 88.69 78 ALA A O 1
ATOM 603 N N . PRO A 1 79 ? 10.875 9.149 -21.088 1.00 92.88 79 PRO A N 1
ATOM 604 C CA . PRO A 1 79 ? 9.509 9.150 -20.577 1.00 92.88 79 PRO A CA 1
ATOM 605 C C . PRO A 1 79 ? 9.385 8.327 -19.295 1.00 92.88 79 PRO A C 1
ATOM 607 O O . PRO A 1 79 ? 10.044 7.289 -19.161 1.00 92.88 79 PRO A O 1
ATOM 610 N N . ALA A 1 80 ? 8.510 8.758 -18.387 1.00 92.81 80 ALA A N 1
ATOM 611 C CA . ALA A 1 80 ? 8.137 7.964 -17.224 1.00 92.81 80 ALA A CA 1
ATOM 612 C C . ALA A 1 80 ? 7.549 6.609 -17.654 1.00 92.81 80 ALA A C 1
ATOM 614 O O . ALA A 1 80 ? 6.899 6.494 -18.696 1.00 92.81 80 ALA A O 1
ATOM 615 N N . SER A 1 81 ? 7.793 5.586 -16.842 1.00 92.94 81 SER A N 1
ATOM 616 C CA . SER A 1 81 ? 7.249 4.240 -17.026 1.00 92.94 81 SER A CA 1
ATOM 617 C C . SER A 1 81 ? 6.152 3.996 -16.001 1.00 92.94 81 SER A C 1
ATOM 619 O O . SER A 1 81 ? 6.337 4.328 -14.834 1.00 92.94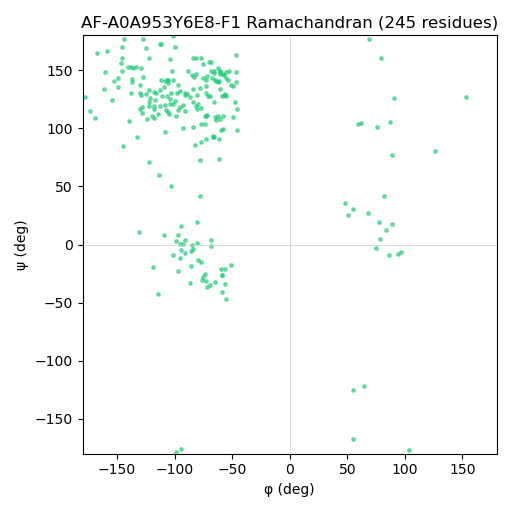 81 SER A O 1
ATOM 621 N N . LEU A 1 82 ? 5.054 3.365 -16.409 1.00 94.12 82 LEU A N 1
ATOM 622 C CA . LEU A 1 82 ? 4.043 2.824 -15.505 1.00 94.12 82 LEU A CA 1
ATOM 623 C C . LEU A 1 82 ? 3.996 1.310 -15.691 1.00 94.12 82 LEU A C 1
ATOM 625 O O . LEU A 1 82 ? 3.820 0.828 -16.809 1.00 94.12 82 LEU A O 1
ATOM 629 N N . TRP A 1 83 ? 4.180 0.587 -14.596 1.00 92.75 83 TRP A N 1
ATOM 630 C CA . TRP A 1 83 ? 4.095 -0.860 -14.529 1.00 92.75 83 TRP A CA 1
ATOM 631 C C . TRP A 1 83 ? 2.792 -1.224 -13.849 1.00 92.75 83 TRP A C 1
ATOM 633 O O . TRP A 1 83 ? 2.635 -0.955 -12.660 1.00 92.75 83 TRP A O 1
ATOM 643 N N . ILE A 1 84 ? 1.890 -1.814 -14.629 1.00 93.69 84 ILE A N 1
ATOM 644 C CA . ILE A 1 84 ? 0.644 -2.360 -14.110 1.00 93.69 84 ILE A CA 1
ATOM 645 C C . ILE A 1 84 ? 0.856 -3.832 -13.797 1.00 93.69 84 ILE A C 1
ATOM 647 O O . ILE A 1 84 ? 1.228 -4.613 -14.683 1.00 93.69 84 ILE A O 1
ATOM 651 N N . ASN A 1 85 ? 0.661 -4.197 -12.541 1.00 90.31 85 ASN A N 1
ATOM 652 C CA . ASN A 1 85 ? 0.688 -5.575 -12.125 1.00 90.31 85 ASN A CA 1
ATOM 653 C C . ASN A 1 85 ? -0.584 -6.278 -12.622 1.00 90.31 85 ASN A C 1
ATOM 655 O O . ASN A 1 85 ? -1.658 -5.714 -12.766 1.00 90.31 85 ASN A O 1
ATOM 659 N N . ARG A 1 86 ? -0.410 -7.525 -13.053 1.00 88.19 86 ARG A N 1
ATOM 660 C CA . ARG A 1 86 ? -1.487 -8.374 -13.585 1.00 88.19 86 ARG A CA 1
ATOM 661 C C . ARG A 1 86 ? -1.482 -9.749 -12.933 1.00 88.19 86 ARG A C 1
ATOM 663 O O . ARG A 1 86 ? -2.140 -10.680 -13.400 1.00 88.19 86 ARG A O 1
ATOM 670 N N . TRP A 1 87 ? -0.706 -9.909 -11.866 1.00 81.00 87 TRP A N 1
ATOM 671 C CA . TRP A 1 87 ? -0.547 -11.164 -11.157 1.00 81.00 87 TRP A CA 1
ATOM 672 C C . TRP A 1 87 ? -1.457 -11.204 -9.934 1.00 81.00 87 TRP A C 1
ATOM 674 O O . TRP A 1 87 ? -1.414 -10.329 -9.080 1.00 81.00 87 TRP A O 1
ATOM 684 N N . GLY A 1 88 ? -2.214 -12.294 -9.775 1.00 73.00 88 GLY A N 1
ATOM 685 C CA . GLY A 1 88 ? -3.006 -12.516 -8.558 1.00 73.00 88 GLY A CA 1
ATOM 686 C C . GLY A 1 88 ? -4.374 -11.828 -8.537 1.00 73.00 88 GLY A C 1
ATOM 687 O O . GLY A 1 88 ? -5.034 -11.871 -7.507 1.00 73.00 88 GLY A O 1
ATOM 688 N N . GLN A 1 89 ? -4.828 -11.320 -9.682 1.00 71.44 89 GLN A N 1
ATOM 689 C CA . GLN A 1 89 ? -6.097 -10.616 -9.937 1.00 71.44 89 GLN A CA 1
ATOM 690 C C . GLN A 1 89 ? -7.377 -11.330 -9.445 1.00 71.44 89 GLN A C 1
ATOM 692 O O . GLN A 1 89 ? -8.429 -10.720 -9.307 1.00 71.44 89 GLN A O 1
ATOM 697 N N . ALA A 1 90 ? -7.314 -12.637 -9.172 1.00 70.75 90 ALA A N 1
ATOM 698 C CA . ALA A 1 90 ? -8.441 -13.420 -8.654 1.00 70.75 90 ALA A CA 1
ATOM 699 C C . ALA A 1 90 ? -8.509 -13.484 -7.112 1.00 70.75 90 ALA A C 1
ATOM 701 O O . ALA A 1 90 ? -9.331 -14.223 -6.573 1.00 70.75 90 ALA A O 1
ATOM 702 N N . ARG A 1 91 ? -7.623 -12.783 -6.395 1.00 85.38 91 ARG A N 1
ATOM 703 C CA . ARG A 1 91 ? -7.523 -12.833 -4.928 1.00 85.38 91 ARG A CA 1
ATOM 704 C C . ARG A 1 91 ? -8.168 -11.602 -4.290 1.00 85.38 91 ARG A C 1
ATOM 706 O O . ARG A 1 91 ? -8.184 -10.521 -4.865 1.00 85.38 91 ARG A O 1
ATOM 713 N N . GLY A 1 92 ? -8.703 -11.773 -3.085 1.00 92.50 92 GLY A N 1
ATOM 714 C CA . GLY A 1 92 ? -9.334 -10.700 -2.326 1.00 92.50 92 GLY A CA 1
ATOM 715 C C . GLY A 1 92 ? -8.330 -9.646 -1.864 1.00 92.50 92 GLY A C 1
ATOM 716 O O . GLY A 1 92 ? -7.175 -9.958 -1.566 1.00 92.50 92 GLY A O 1
ATOM 717 N N . TRP A 1 93 ? -8.793 -8.405 -1.749 1.00 95.31 93 TRP A N 1
ATOM 718 C CA . TRP A 1 93 ? -8.007 -7.264 -1.282 1.00 95.31 93 TRP A CA 1
ATOM 719 C C . TRP A 1 93 ? -8.869 -6.282 -0.481 1.00 95.31 93 TRP A C 1
ATOM 721 O O . TRP A 1 93 ? -10.092 -6.289 -0.598 1.00 95.31 93 TRP A O 1
ATOM 731 N N . VAL A 1 94 ? -8.247 -5.430 0.333 1.00 97.31 94 VAL A N 1
ATOM 732 C CA . VAL A 1 94 ? -8.883 -4.240 0.921 1.00 97.31 94 VAL A CA 1
ATOM 733 C C . VAL A 1 94 ? -7.905 -3.080 0.850 1.00 97.31 94 VAL A C 1
ATOM 735 O O . VAL A 1 94 ? -6.755 -3.216 1.271 1.00 97.31 94 VAL A O 1
ATOM 738 N N . ALA A 1 95 ? -8.365 -1.940 0.349 1.00 97.31 95 ALA A N 1
ATOM 739 C CA . ALA A 1 95 ? -7.591 -0.710 0.308 1.00 97.31 95 ALA A CA 1
ATOM 740 C C . ALA A 1 95 ? -8.126 0.276 1.353 1.00 97.31 95 ALA A C 1
ATOM 742 O O . ALA A 1 95 ? -9.327 0.545 1.415 1.00 97.31 95 ALA A O 1
ATOM 743 N N . VAL A 1 96 ? -7.245 0.794 2.207 1.00 98.19 96 VAL A N 1
ATOM 744 C CA . VAL A 1 96 ? -7.622 1.647 3.340 1.00 98.19 96 VAL A CA 1
ATOM 745 C C . VAL A 1 96 ? -6.917 2.992 3.251 1.00 98.19 96 VAL A C 1
ATOM 747 O O . VAL A 1 96 ? -5.694 3.064 3.351 1.00 98.19 96 VAL A O 1
ATOM 750 N N . ARG A 1 97 ? -7.682 4.081 3.159 1.00 98.06 97 ARG A N 1
ATOM 751 C CA . ARG A 1 97 ? -7.172 5.445 3.329 1.00 98.06 97 ARG A CA 1
ATOM 752 C C . ARG A 1 97 ? -7.570 5.980 4.699 1.00 98.06 97 ARG A C 1
ATOM 754 O O . ARG A 1 97 ? -8.754 6.029 5.022 1.00 98.06 97 ARG A O 1
ATOM 761 N N . LEU A 1 98 ? -6.596 6.422 5.488 1.00 98.44 98 LEU A N 1
ATOM 762 C CA . LEU A 1 98 ? -6.864 7.081 6.765 1.00 98.44 98 LEU A CA 1
ATOM 763 C C . LEU A 1 98 ? -7.037 8.593 6.592 1.00 98.44 98 LEU A C 1
ATOM 765 O O . LEU A 1 98 ? -6.422 9.213 5.723 1.00 98.44 98 LEU A O 1
ATOM 769 N N . GLU A 1 99 ? -7.858 9.180 7.456 1.00 98.50 99 GLU A N 1
ATOM 770 C CA . GLU A 1 99 ? -7.995 10.622 7.618 1.00 98.50 99 GLU A CA 1
ATOM 771 C C . GLU A 1 99 ? -7.887 11.008 9.097 1.00 98.50 99 GLU A C 1
ATOM 773 O O . GLU A 1 99 ? -8.742 10.663 9.915 1.00 98.50 99 GLU A O 1
ATOM 778 N N . GLY A 1 100 ? -6.862 11.788 9.433 1.00 97.62 100 GLY A N 1
ATOM 779 C CA . GLY A 1 100 ? -6.708 12.380 10.758 1.00 97.62 100 GLY A CA 1
ATOM 780 C C . GLY A 1 100 ? -7.654 13.564 10.985 1.00 97.62 100 GLY A C 1
ATOM 781 O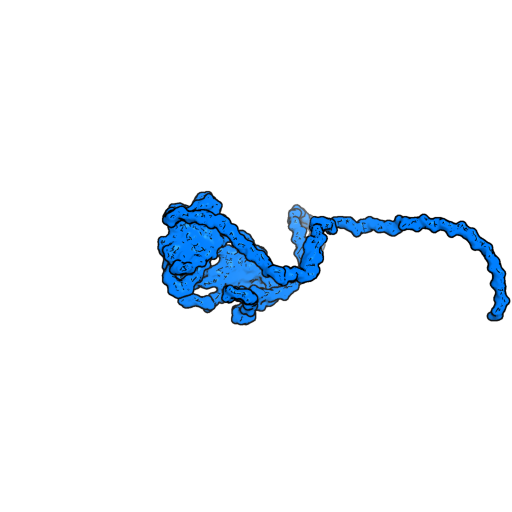 O . GLY A 1 100 ? -7.897 14.362 10.073 1.00 97.62 100 GLY A O 1
ATOM 782 N N . ARG A 1 101 ? -8.167 13.709 12.216 1.00 97.56 101 ARG A N 1
ATOM 783 C CA . ARG A 1 101 ? -8.917 14.903 12.671 1.00 97.56 101 ARG A CA 1
ATOM 784 C C . ARG A 1 101 ? -8.186 15.675 13.766 1.00 97.56 101 ARG A C 1
ATOM 786 O O . ARG A 1 101 ? -8.170 16.899 13.734 1.00 97.56 101 ARG A O 1
ATOM 793 N N . LYS A 1 102 ? -7.609 14.959 14.732 1.00 96.56 102 LYS A N 1
ATOM 794 C CA . LYS A 1 102 ? -6.795 15.503 15.833 1.00 96.56 102 LYS A CA 1
ATOM 795 C C . LYS A 1 102 ? -5.296 15.418 15.542 1.00 96.56 102 LYS A C 1
ATOM 797 O O . LYS A 1 102 ? -4.519 16.177 16.109 1.00 96.56 102 LYS A O 1
ATOM 802 N N . VAL A 1 103 ? -4.906 14.507 14.654 1.00 96.75 103 VAL A N 1
ATOM 803 C CA . VAL A 1 103 ? -3.544 14.359 14.121 1.00 96.75 103 VAL A CA 1
ATOM 804 C C . VAL A 1 103 ? -3.415 15.017 12.743 1.00 96.75 103 VAL A C 1
ATOM 806 O O . VAL A 1 103 ? -4.380 15.583 12.228 1.00 96.75 103 VAL A O 1
ATOM 809 N N . ASN A 1 104 ? -2.231 14.937 12.122 1.00 97.50 104 ASN A N 1
ATOM 810 C CA . ASN A 1 104 ? -2.050 15.402 10.744 1.00 97.50 104 ASN A CA 1
ATOM 811 C C . ASN A 1 104 ? -3.082 14.743 9.803 1.00 97.50 104 ASN A C 1
ATOM 813 O O . ASN A 1 104 ? -3.415 13.569 9.970 1.00 97.50 104 ASN A O 1
ATOM 817 N N . ARG A 1 105 ? -3.611 15.502 8.832 1.00 97.44 105 ARG A N 1
ATOM 818 C CA . ARG A 1 105 ? -4.773 15.095 8.015 1.00 97.44 105 ARG A CA 1
ATOM 819 C C . ARG A 1 105 ? -4.569 13.763 7.291 1.00 97.44 105 ARG A C 1
ATOM 821 O O . ARG A 1 105 ? -5.518 12.996 7.160 1.00 97.44 105 ARG A O 1
ATOM 828 N N . ASP A 1 106 ? -3.341 13.494 6.874 1.00 97.62 106 ASP A N 1
ATOM 829 C CA . ASP A 1 106 ? -2.954 12.283 6.153 1.00 97.62 106 ASP A CA 1
ATOM 830 C C . ASP A 1 106 ? -2.640 11.091 7.062 1.00 97.62 106 ASP A C 1
ATOM 832 O O . ASP A 1 106 ? -2.335 10.009 6.569 1.00 97.62 106 ASP A O 1
ATOM 836 N N . ALA A 1 107 ? -2.732 11.271 8.382 1.00 97.88 107 ALA A N 1
ATOM 837 C CA . ALA A 1 107 ? -2.428 10.266 9.392 1.00 97.88 107 ALA A CA 1
ATOM 838 C C . ALA A 1 107 ? -1.010 9.671 9.271 1.00 97.88 107 ALA A C 1
ATOM 840 O O . ALA A 1 107 ? -0.784 8.527 9.661 1.00 97.88 107 ALA A O 1
ATOM 841 N N . ILE A 1 108 ? -0.037 10.444 8.775 1.00 98.12 108 ILE A N 1
ATOM 842 C CA . ILE A 1 108 ? 1.371 10.037 8.707 1.00 98.12 108 ILE A CA 1
ATOM 843 C C . ILE A 1 108 ? 1.850 9.628 10.104 1.00 98.12 108 ILE A C 1
ATOM 845 O O . ILE A 1 108 ? 1.678 10.384 11.063 1.00 98.12 108 ILE A O 1
ATOM 849 N N . GLY A 1 109 ? 2.439 8.436 10.206 1.00 97.12 109 GLY A N 1
ATOM 850 C CA . GLY A 1 109 ? 2.848 7.784 11.450 1.00 97.12 109 GLY A CA 1
ATOM 851 C C . GLY A 1 109 ? 1.811 6.816 12.034 1.00 97.12 109 GLY A C 1
ATOM 852 O O . GLY A 1 109 ? 2.127 6.104 12.987 1.00 97.12 109 GLY A O 1
ATOM 853 N N . ALA A 1 110 ? 0.591 6.752 11.489 1.00 98.12 110 ALA A N 1
ATOM 854 C CA . ALA A 1 110 ? -0.414 5.792 11.937 1.00 98.12 110 ALA A CA 1
ATOM 855 C C . ALA A 1 110 ? 0.001 4.356 11.599 1.00 98.12 110 ALA A C 1
ATOM 857 O O . ALA A 1 110 ? 0.568 4.083 10.540 1.00 98.12 110 ALA A O 1
ATOM 858 N N . THR A 1 111 ? -0.321 3.430 12.495 1.00 98.31 111 THR A N 1
ATOM 859 C CA . THR A 1 111 ? -0.087 1.994 12.323 1.00 98.31 111 THR A CA 1
ATOM 860 C C . THR A 1 111 ? -1.420 1.274 12.204 1.00 98.31 111 THR A C 1
ATOM 862 O O . THR A 1 111 ? -2.314 1.515 13.011 1.00 98.31 111 THR A O 1
ATOM 865 N N . LEU A 1 112 ? -1.546 0.385 11.223 1.00 98.25 112 LEU A N 1
ATOM 866 C CA . LEU A 1 112 ? -2.731 -0.429 10.993 1.00 98.25 112 LEU A CA 1
ATOM 867 C C . LEU A 1 112 ? -2.381 -1.904 11.179 1.00 98.25 112 LEU A C 1
ATOM 869 O O . LEU A 1 112 ? -1.422 -2.389 10.577 1.00 98.25 112 LEU A O 1
ATOM 873 N N . VAL A 1 113 ? -3.176 -2.619 11.968 1.00 98.19 113 VAL A N 1
ATOM 874 C CA . VAL A 1 113 ? -3.084 -4.071 12.139 1.00 98.19 113 VAL A CA 1
ATOM 875 C C . VAL A 1 113 ? -4.392 -4.689 11.665 1.00 98.19 113 VAL A C 1
ATOM 877 O O . VAL A 1 113 ? -5.434 -4.530 12.297 1.00 98.19 113 VAL A O 1
ATOM 880 N N . ALA A 1 114 ? -4.348 -5.375 10.525 1.00 97.19 114 ALA A N 1
ATOM 881 C CA . ALA A 1 114 ? -5.484 -6.116 9.993 1.00 97.19 114 ALA A CA 1
ATOM 882 C C . ALA A 1 114 ? -5.460 -7.558 10.506 1.00 97.19 114 ALA A C 1
ATOM 884 O O . ALA A 1 114 ? -4.439 -8.240 10.393 1.00 97.19 114 ALA A O 1
ATOM 885 N N . HIS A 1 115 ? -6.593 -8.021 11.022 1.00 96.75 115 HIS A N 1
ATOM 886 C CA . HIS A 1 115 ? -6.834 -9.394 11.450 1.00 96.75 115 HIS A CA 1
ATOM 887 C C . HIS A 1 115 ? -7.650 -10.116 10.376 1.00 96.75 115 HIS A C 1
ATOM 889 O O . HIS A 1 115 ? -8.744 -9.669 10.026 1.00 96.75 115 HIS A O 1
ATOM 895 N N . VAL A 1 116 ? -7.105 -11.207 9.838 1.00 95.25 116 VAL A N 1
ATOM 896 C CA . VAL A 1 116 ? -7.699 -11.996 8.750 1.00 95.25 116 VAL A CA 1
ATOM 897 C C . VAL A 1 116 ? -7.620 -13.470 9.148 1.00 95.25 116 VAL A C 1
ATOM 899 O O . VAL A 1 116 ? -6.594 -14.121 8.939 1.00 95.25 116 VAL A O 1
ATOM 902 N N . GLY A 1 117 ? -8.672 -13.990 9.785 1.00 91.50 117 GLY A N 1
ATOM 903 C CA . GLY A 1 117 ? -8.595 -15.273 10.488 1.00 91.50 117 GLY A CA 1
ATOM 904 C C . GLY A 1 117 ? -7.462 -15.271 11.524 1.00 91.50 117 GLY A C 1
ATOM 905 O O . GLY A 1 117 ? -7.373 -14.371 12.356 1.00 91.50 117 GLY A O 1
ATOM 906 N N . GLU A 1 118 ? -6.558 -16.248 11.436 1.00 90.19 118 GLU A N 1
ATOM 907 C CA . GLU A 1 118 ? -5.376 -16.355 12.312 1.00 90.19 118 GLU A CA 1
ATOM 908 C C . GLU A 1 118 ? -4.217 -15.425 11.902 1.00 90.19 118 GLU A C 1
ATOM 910 O O . GLU A 1 118 ? -3.262 -15.230 12.656 1.00 90.19 118 GLU A O 1
ATOM 915 N N . ALA A 1 119 ? -4.263 -14.849 10.696 1.00 90.06 119 ALA A N 1
ATOM 916 C CA . ALA A 1 119 ? -3.193 -14.005 10.183 1.00 90.06 119 ALA A CA 1
ATOM 917 C C . ALA A 1 119 ? -3.333 -12.553 10.660 1.00 90.06 119 ALA A C 1
ATOM 919 O O . ALA A 1 119 ? -4.433 -12.005 10.767 1.00 90.06 119 ALA A O 1
ATOM 920 N N . ARG A 1 120 ? -2.187 -11.899 10.883 1.00 94.19 120 ARG A N 1
ATOM 921 C CA . ARG A 1 120 ? -2.100 -10.461 11.167 1.00 94.19 120 ARG A CA 1
ATOM 922 C C . ARG A 1 120 ? -1.210 -9.776 10.144 1.00 94.19 120 ARG A C 1
ATOM 924 O O . ARG A 1 120 ? -0.108 -10.246 9.866 1.00 94.19 120 ARG A O 1
ATOM 931 N N . MET A 1 121 ? -1.670 -8.653 9.607 1.00 94.50 121 MET A N 1
ATOM 932 C CA . MET A 1 121 ? -0.924 -7.857 8.633 1.00 94.50 121 MET A CA 1
ATOM 933 C C . MET A 1 121 ? -0.718 -6.444 9.163 1.00 94.50 121 MET A C 1
ATOM 935 O O . MET A 1 121 ? -1.678 -5.763 9.511 1.00 94.50 121 MET A O 1
ATOM 939 N N . LEU A 1 122 ? 0.537 -6.003 9.196 1.00 96.44 122 LEU A N 1
ATOM 940 C CA . LEU A 1 122 ? 0.925 -4.668 9.639 1.00 96.44 122 LEU A CA 1
ATOM 941 C C . LEU A 1 122 ? 1.107 -3.733 8.440 1.00 96.44 122 LEU A C 1
ATOM 943 O O . LEU A 1 122 ? 1.740 -4.102 7.445 1.00 96.44 122 LEU A O 1
ATOM 947 N N . ARG A 1 123 ? 0.609 -2.505 8.560 1.00 96.31 123 ARG A N 1
ATOM 948 C CA . ARG A 1 123 ? 0.928 -1.381 7.672 1.00 96.31 123 ARG A CA 1
ATOM 949 C C . ARG A 1 123 ? 1.228 -0.136 8.491 1.00 96.31 123 ARG A C 1
ATOM 951 O O . ARG A 1 123 ? 0.723 0.020 9.600 1.00 96.31 123 ARG A O 1
ATOM 958 N N . VAL A 1 124 ? 2.043 0.748 7.932 1.00 96.75 124 VAL A N 1
ATOM 959 C CA . VAL A 1 124 ? 2.363 2.047 8.526 1.00 96.75 124 VAL A CA 1
ATOM 960 C C . VAL A 1 124 ? 2.166 3.104 7.457 1.00 96.75 124 VAL A C 1
ATOM 962 O O . VAL A 1 124 ? 2.679 2.968 6.347 1.00 96.75 124 VAL A O 1
ATOM 965 N N . VAL A 1 125 ? 1.441 4.165 7.795 1.00 97.50 125 VAL A N 1
ATOM 966 C CA . VAL A 1 125 ? 1.286 5.311 6.904 1.00 97.50 125 VAL A CA 1
ATOM 967 C C . VAL A 1 125 ? 2.566 6.141 6.961 1.00 97.50 125 VAL A C 1
ATOM 969 O O . VAL A 1 125 ? 2.820 6.844 7.937 1.00 97.50 125 VAL A O 1
ATOM 972 N N . GLY A 1 126 ? 3.394 6.033 5.926 1.00 93.75 126 GLY A N 1
ATOM 973 C CA . GLY A 1 126 ? 4.656 6.765 5.807 1.00 93.75 126 GLY A CA 1
ATOM 974 C C . GLY A 1 126 ? 4.593 7.947 4.837 1.00 93.75 126 GLY A C 1
ATOM 975 O O . GLY A 1 126 ? 3.769 7.990 3.924 1.00 93.75 126 GLY A O 1
ATOM 976 N N . ALA A 1 127 ? 5.531 8.879 4.991 1.00 92.19 127 ALA A N 1
ATOM 977 C CA . ALA A 1 127 ? 5.839 9.922 4.016 1.00 92.19 127 ALA A CA 1
ATOM 978 C C . ALA A 1 127 ? 7.351 9.945 3.746 1.00 92.19 127 ALA A C 1
ATOM 980 O O . ALA A 1 127 ? 8.133 9.573 4.620 1.00 92.19 127 ALA A O 1
ATOM 981 N N . GLY A 1 128 ? 7.754 10.378 2.549 1.00 86.06 128 GLY A N 1
ATOM 982 C CA . GLY A 1 128 ? 9.158 10.424 2.129 1.00 86.06 128 GLY A CA 1
ATOM 983 C C . GLY A 1 128 ? 9.690 9.078 1.629 1.00 86.06 128 GLY A C 1
ATOM 984 O O . GLY A 1 128 ? 10.795 8.679 1.988 1.00 86.06 128 GLY A O 1
ATOM 985 N N . HIS A 1 129 ? 8.895 8.348 0.842 1.00 86.62 129 HIS A N 1
ATOM 986 C CA . HIS A 1 129 ? 9.310 7.055 0.293 1.00 86.62 129 HIS A CA 1
ATOM 987 C C . HIS A 1 129 ? 10.207 7.209 -0.937 1.00 86.62 129 HIS A C 1
ATOM 989 O O . HIS A 1 129 ? 9.813 7.827 -1.921 1.00 86.62 129 HIS A O 1
ATOM 995 N N . GLY A 1 130 ? 11.360 6.541 -0.924 1.00 78.62 130 GLY A N 1
ATOM 996 C CA . GLY A 1 130 ? 12.281 6.537 -2.060 1.00 78.62 130 GLY A CA 1
ATOM 997 C C . GLY A 1 130 ? 12.946 7.895 -2.308 1.00 78.62 130 GLY A C 1
ATOM 998 O O . GLY A 1 130 ? 12.700 8.884 -1.622 1.00 78.62 130 GLY A O 1
ATOM 999 N N . TYR A 1 131 ? 13.838 7.936 -3.294 1.00 82.88 131 TYR A N 1
ATOM 1000 C CA . TYR A 1 131 ? 14.415 9.189 -3.776 1.00 82.88 131 TYR A CA 1
ATOM 1001 C C . TYR A 1 131 ? 13.464 9.809 -4.805 1.00 82.88 131 TYR A C 1
ATOM 1003 O O . TYR A 1 131 ? 12.962 9.091 -5.665 1.00 82.88 131 TYR A O 1
ATOM 1011 N N . ALA A 1 132 ? 13.189 11.114 -4.694 1.00 87.00 132 ALA A N 1
ATOM 1012 C CA . ALA A 1 132 ? 12.335 11.870 -5.622 1.00 87.00 132 ALA A CA 1
ATOM 1013 C C . ALA A 1 132 ? 10.974 11.201 -5.945 1.00 87.00 132 ALA A C 1
ATOM 1015 O O . ALA A 1 132 ? 10.486 11.273 -7.074 1.00 87.00 132 ALA A O 1
ATOM 1016 N N . GLY A 1 133 ? 10.368 10.536 -4.958 1.00 87.62 133 GLY A N 1
ATOM 1017 C CA . GLY A 1 133 ? 9.123 9.788 -5.099 1.00 87.62 133 GLY A CA 1
ATOM 1018 C C . GLY A 1 133 ? 8.263 9.854 -3.840 1.00 87.62 133 GLY A C 1
ATOM 1019 O O . GLY A 1 133 ? 8.680 10.367 -2.802 1.00 87.62 133 GLY A O 1
ATOM 1020 N N . GLN A 1 134 ? 7.029 9.370 -3.954 1.00 92.81 134 GLN A N 1
ATOM 1021 C CA . GLN A 1 134 ? 6.124 9.193 -2.824 1.00 92.81 134 GLN A CA 1
ATOM 1022 C C . GLN A 1 134 ? 5.118 8.094 -3.167 1.00 92.81 134 GLN A C 1
ATOM 1024 O O . GLN A 1 134 ? 4.400 8.184 -4.160 1.00 92.81 134 GLN A O 1
ATOM 1029 N N . ASN A 1 135 ? 5.051 7.068 -2.321 1.00 94.62 135 ASN A N 1
ATOM 1030 C CA . ASN A 1 135 ? 4.026 6.034 -2.424 1.00 94.62 135 ASN A CA 1
ATOM 1031 C C . ASN A 1 135 ? 2.652 6.595 -2.046 1.00 94.62 135 ASN A C 1
ATOM 1033 O O . ASN A 1 135 ? 2.547 7.560 -1.277 1.00 94.62 135 ASN A O 1
ATOM 1037 N N . SER A 1 136 ? 1.598 5.947 -2.535 1.00 95.06 136 SER A N 1
ATOM 1038 C CA . SER A 1 136 ? 0.241 6.221 -2.073 1.00 95.06 136 SER A CA 1
ATOM 1039 C C . SER A 1 136 ? 0.147 6.072 -0.553 1.00 95.06 136 SER A C 1
ATOM 1041 O O . SER A 1 136 ? 0.779 5.204 0.050 1.00 95.06 136 SER A O 1
ATOM 1043 N N . LEU A 1 137 ? -0.652 6.932 0.083 1.00 96.50 137 LEU A N 1
ATOM 1044 C CA . LEU A 1 137 ? -0.974 6.771 1.507 1.00 96.50 137 LEU A CA 1
ATOM 1045 C C . LEU A 1 137 ? -2.136 5.790 1.713 1.00 96.50 137 LEU A C 1
ATOM 1047 O O . LEU A 1 137 ? -2.486 5.490 2.854 1.00 96.50 137 LEU A O 1
ATOM 1051 N N . GLU A 1 138 ? -2.741 5.293 0.632 1.00 96.56 138 GLU A N 1
ATOM 1052 C CA . GLU A 1 138 ? -3.667 4.169 0.696 1.00 96.56 138 GLU A CA 1
ATOM 1053 C C . GLU A 1 138 ? -2.906 2.883 1.037 1.00 96.56 138 GLU A C 1
ATOM 1055 O O . GLU A 1 138 ? -1.893 2.548 0.428 1.00 96.56 138 GLU A O 1
ATOM 1060 N N . GLN A 1 139 ? -3.386 2.178 2.056 1.00 97.00 139 GLN A N 1
ATOM 1061 C CA . GLN A 1 139 ? -2.779 0.960 2.566 1.00 97.00 139 GLN A CA 1
ATOM 1062 C C . GLN A 1 139 ? -3.511 -0.243 1.986 1.00 97.00 139 GLN A C 1
ATOM 1064 O O . GLN A 1 139 ? -4.667 -0.495 2.331 1.00 97.00 139 GLN A O 1
ATOM 1069 N N . LEU A 1 140 ? -2.830 -0.982 1.113 1.00 95.12 140 LEU A N 1
ATOM 1070 C CA . LEU A 1 140 ? -3.377 -2.172 0.475 1.00 95.12 140 LEU A CA 1
ATOM 1071 C C . LEU A 1 140 ? -3.057 -3.440 1.285 1.00 95.12 140 LEU A C 1
ATOM 1073 O O . LEU A 1 140 ? -1.900 -3.726 1.639 1.00 95.12 140 LEU A O 1
ATOM 1077 N N . PHE A 1 141 ? -4.100 -4.219 1.555 1.00 95.44 141 PHE A N 1
ATOM 1078 C CA . PHE A 1 141 ? -4.049 -5.528 2.193 1.00 95.44 141 PHE A CA 1
ATOM 1079 C C . PHE A 1 141 ? -4.499 -6.592 1.193 1.00 95.44 141 PHE A C 1
ATOM 1081 O O . PHE A 1 141 ? -5.671 -6.637 0.831 1.00 95.44 141 PHE A O 1
ATOM 1088 N N . GLY A 1 142 ? -3.586 -7.467 0.771 1.00 92.81 142 GLY A N 1
ATOM 1089 C CA . GLY A 1 142 ? -3.938 -8.659 -0.001 1.00 92.81 142 GLY A CA 1
ATOM 1090 C C . GLY A 1 142 ? -4.456 -9.752 0.931 1.00 92.81 142 GLY A C 1
ATOM 1091 O O . GLY A 1 142 ? -3.740 -10.175 1.834 1.00 92.81 142 GLY A O 1
ATOM 1092 N N . LEU A 1 143 ? -5.689 -10.208 0.722 1.00 93.81 143 LEU A N 1
ATOM 1093 C CA . LEU A 1 143 ? -6.389 -11.175 1.574 1.00 93.81 143 LEU A CA 1
ATOM 1094 C C . LEU A 1 143 ? -6.270 -12.626 1.088 1.00 93.81 143 LEU A C 1
ATOM 1096 O O . LEU A 1 143 ? -6.623 -13.553 1.815 1.00 93.81 143 LEU A O 1
ATOM 1100 N N . GLY A 1 144 ? -5.781 -12.848 -0.135 1.00 91.44 144 GLY A N 1
ATOM 1101 C CA . GLY A 1 144 ? -5.767 -14.188 -0.719 1.00 91.44 144 GLY A CA 1
ATOM 1102 C C . GLY A 1 144 ? -7.194 -14.689 -0.933 1.00 91.44 144 GLY A C 1
ATOM 1103 O O . GLY A 1 144 ? -7.971 -14.033 -1.617 1.00 91.44 144 GLY A O 1
ATOM 1104 N N . ASP A 1 145 ? -7.537 -15.828 -0.336 1.00 92.19 145 ASP A N 1
ATOM 1105 C CA . ASP A 1 145 ? -8.875 -16.427 -0.456 1.00 92.19 145 ASP A CA 1
ATOM 1106 C C . ASP A 1 145 ? -9.820 -15.999 0.685 1.00 92.19 145 ASP A C 1
ATOM 1108 O O . ASP A 1 145 ? -10.975 -16.424 0.745 1.00 92.19 145 ASP A O 1
ATOM 1112 N N . ALA A 1 146 ? -9.349 -15.162 1.617 1.00 94.81 146 ALA A N 1
ATOM 1113 C CA . ALA A 1 146 ? -10.176 -14.677 2.713 1.00 94.81 146 ALA A CA 1
ATOM 1114 C C . ALA A 1 146 ? -11.206 -13.646 2.225 1.00 94.81 146 ALA A C 1
ATOM 1116 O O . ALA A 1 146 ? -10.897 -12.717 1.479 1.00 94.81 146 ALA A O 1
ATOM 1117 N N . ALA A 1 147 ? -12.443 -13.786 2.703 1.00 95.75 147 ALA A N 1
ATOM 1118 C CA . ALA A 1 147 ? -13.570 -12.966 2.258 1.00 95.75 147 ALA A CA 1
ATOM 1119 C C . ALA A 1 147 ? -13.588 -11.541 2.842 1.00 95.75 147 ALA A C 1
ATOM 1121 O O . ALA A 1 147 ? -14.373 -10.709 2.387 1.00 95.75 147 ALA A O 1
ATOM 1122 N N . ARG A 1 148 ? -12.803 -11.266 3.892 1.00 97.00 148 ARG A N 1
ATOM 1123 C CA . ARG A 1 148 ? -12.808 -9.987 4.616 1.00 97.00 148 ARG A CA 1
ATOM 1124 C C . ARG A 1 148 ? -11.615 -9.846 5.563 1.00 97.00 148 ARG A C 1
ATOM 1126 O O . ARG A 1 148 ? -11.007 -10.841 5.945 1.00 97.00 148 ARG A O 1
ATOM 1133 N N . ILE A 1 149 ? -11.375 -8.618 6.009 1.00 98.06 149 ILE A N 1
ATOM 1134 C CA . ILE A 1 149 ? -10.674 -8.313 7.260 1.00 98.06 149 ILE A CA 1
ATOM 1135 C C . ILE A 1 149 ? -11.705 -8.386 8.393 1.00 98.06 149 ILE A C 1
ATOM 1137 O O . ILE A 1 149 ? -12.712 -7.676 8.358 1.00 98.06 149 ILE A O 1
ATOM 1141 N N . ASP A 1 150 ? -11.473 -9.236 9.392 1.00 97.12 150 ASP A N 1
ATOM 1142 C CA . ASP A 1 150 ? -12.378 -9.409 10.536 1.00 97.12 150 ASP A CA 1
ATOM 1143 C C . ASP A 1 150 ? -12.334 -8.203 11.481 1.00 97.12 150 ASP A C 1
ATOM 1145 O O . ASP A 1 150 ? -13.360 -7.789 12.021 1.00 97.12 150 ASP A O 1
ATOM 1149 N N . ALA A 1 151 ? -11.148 -7.619 11.653 1.00 96.25 151 ALA A N 1
ATOM 1150 C CA . ALA A 1 151 ? -10.933 -6.410 12.435 1.00 96.25 151 ALA A CA 1
ATOM 1151 C C . ALA A 1 151 ? -9.715 -5.642 11.931 1.00 96.25 151 ALA A C 1
ATOM 1153 O O . ALA A 1 151 ? -8.688 -6.243 11.616 1.00 96.25 151 ALA A O 1
ATOM 1154 N N . LEU A 1 152 ? -9.812 -4.319 11.900 1.00 97.81 152 LEU A N 1
ATOM 1155 C CA . LEU A 1 152 ? -8.697 -3.436 11.599 1.00 97.81 152 LEU A CA 1
ATOM 1156 C C . LEU A 1 152 ? -8.452 -2.518 12.793 1.00 97.81 152 LEU A C 1
ATOM 1158 O O . LEU A 1 152 ? -9.261 -1.638 13.084 1.00 97.81 152 LEU A O 1
ATOM 1162 N N . GLU A 1 153 ? -7.340 -2.728 13.482 1.00 97.88 153 GLU A N 1
ATOM 1163 C CA . GLU A 1 153 ? -6.900 -1.856 14.565 1.00 97.88 153 GLU A CA 1
ATOM 1164 C C . GLU A 1 153 ? -6.028 -0.742 13.994 1.00 97.88 153 GLU A C 1
ATOM 1166 O O . GLU A 1 153 ? -5.080 -0.995 13.253 1.00 97.88 153 GLU A O 1
ATOM 1171 N N . VAL A 1 154 ? -6.338 0.500 14.346 1.00 98.12 154 VAL A N 1
ATOM 1172 C CA . VAL A 1 154 ? -5.581 1.684 13.953 1.00 98.12 154 VAL A CA 1
ATOM 1173 C C . VAL A 1 154 ? -5.038 2.336 15.212 1.00 98.12 154 VAL A C 1
ATOM 1175 O O . VAL A 1 154 ? -5.795 2.767 16.080 1.00 98.12 154 VAL A O 1
ATOM 1178 N N . ARG A 1 155 ? -3.713 2.436 15.306 1.00 97.88 155 ARG A N 1
ATOM 1179 C CA . ARG A 1 155 ? -3.034 3.308 16.264 1.00 97.88 155 ARG A CA 1
ATOM 1180 C C . ARG A 1 155 ? -2.677 4.604 15.552 1.00 97.88 155 ARG A C 1
ATOM 1182 O O . ARG A 1 155 ? -1.860 4.604 14.631 1.00 97.88 155 ARG A O 1
ATOM 1189 N N . TRP A 1 156 ? -3.268 5.700 15.997 1.00 98.12 156 TRP A N 1
ATOM 1190 C CA . TRP A 1 156 ? -3.028 7.033 15.464 1.00 98.12 156 TRP A CA 1
ATOM 1191 C C . TRP A 1 156 ? -1.691 7.613 15.972 1.00 98.12 156 TRP A C 1
ATOM 1193 O O . TRP A 1 156 ? -1.169 7.163 16.997 1.00 98.12 156 TRP A O 1
ATOM 1203 N N . PRO A 1 157 ? -1.130 8.634 15.293 1.00 96.88 157 PRO A N 1
ATOM 1204 C CA . PRO A 1 157 ? 0.123 9.284 15.692 1.00 96.88 157 PRO A CA 1
ATOM 1205 C C . PRO A 1 157 ? 0.118 9.902 17.099 1.00 96.88 157 PRO A C 1
ATOM 1207 O O . PRO A 1 157 ? 1.170 10.016 17.717 1.00 96.88 157 PRO A O 1
ATOM 1210 N N . ASP A 1 158 ? -1.051 10.285 17.618 1.00 95.62 158 ASP A N 1
ATOM 1211 C CA . ASP A 1 158 ? -1.227 10.803 18.984 1.00 95.62 158 ASP A CA 1
ATOM 1212 C C . ASP A 1 158 ? -1.294 9.693 20.051 1.00 95.62 158 ASP A C 1
ATOM 1214 O O . ASP A 1 158 ? -1.466 9.973 21.235 1.00 95.62 158 ASP A O 1
ATOM 1218 N N . GLY A 1 159 ? -1.167 8.427 19.644 1.00 94.38 159 GLY A N 1
ATOM 1219 C CA . GLY A 1 159 ? -1.250 7.261 20.515 1.00 94.38 159 GLY A CA 1
ATOM 1220 C C . GLY A 1 159 ? -2.670 6.748 20.752 1.00 94.38 159 GLY A C 1
ATOM 1221 O O . GLY A 1 159 ? -2.811 5.650 21.298 1.00 94.38 159 GLY A O 1
ATOM 1222 N N . SER A 1 160 ? -3.707 7.475 20.315 1.00 95.56 160 SER A N 1
ATOM 1223 C CA . SER A 1 160 ? -5.083 6.980 20.375 1.00 95.56 160 SER A CA 1
ATOM 1224 C C . SER A 1 160 ? -5.252 5.730 19.509 1.00 95.56 160 SER A C 1
ATOM 1226 O O . SER A 1 160 ? -4.518 5.510 18.541 1.00 95.56 160 SER A O 1
ATOM 1228 N N . ARG A 1 161 ? -6.197 4.866 19.886 1.00 96.81 161 ARG A N 1
ATOM 1229 C CA . ARG A 1 161 ? -6.438 3.586 19.217 1.00 96.81 161 ARG A CA 1
ATOM 1230 C C . ARG A 1 161 ? -7.909 3.430 18.899 1.00 96.81 161 ARG A C 1
ATOM 1232 O O . ARG A 1 161 ? -8.752 3.716 19.745 1.00 96.81 161 ARG A O 1
ATOM 1239 N N . GLU A 1 162 ? -8.186 2.939 17.705 1.00 97.62 162 GLU A N 1
ATOM 1240 C CA . GLU A 1 162 ? -9.535 2.690 17.217 1.00 97.62 162 GLU A CA 1
ATOM 1241 C C . GLU A 1 162 ? -9.593 1.359 16.482 1.00 97.62 162 GLU A C 1
ATOM 1243 O O . GLU A 1 162 ? -8.605 0.893 15.915 1.00 97.62 162 GLU A O 1
ATOM 1248 N N . ARG A 1 163 ? -10.770 0.747 16.490 1.00 97.31 163 ARG A N 1
ATOM 1249 C CA . ARG A 1 163 ? -11.061 -0.496 15.792 1.00 97.31 163 ARG A CA 1
ATOM 1250 C C . ARG A 1 163 ? -12.151 -0.251 14.757 1.00 97.31 163 ARG A C 1
ATOM 1252 O O . ARG A 1 163 ? -13.192 0.328 15.063 1.00 97.31 163 ARG A O 1
ATOM 1259 N N . PHE A 1 164 ? -11.906 -0.726 13.543 1.00 97.25 164 PHE A N 1
ATOM 1260 C CA . PHE A 1 164 ? -12.812 -0.657 12.400 1.00 97.25 164 PHE A CA 1
ATOM 1261 C C . PHE A 1 164 ? -13.113 -2.063 11.867 1.00 97.25 164 PHE A C 1
ATOM 1263 O O . PHE A 1 164 ? -12.348 -3.005 12.083 1.00 97.25 164 PHE A O 1
ATOM 1270 N N . 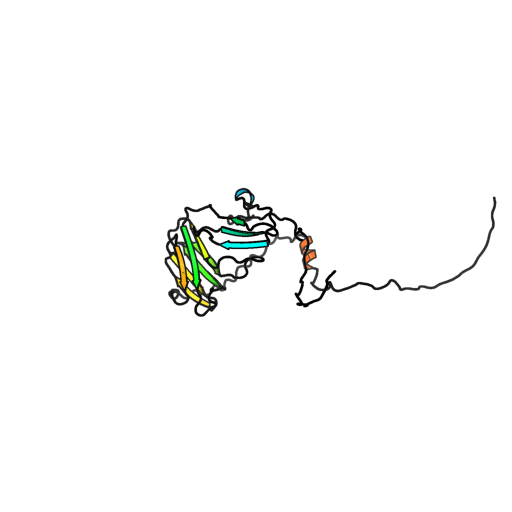GLY A 1 165 ? -14.209 -2.191 11.120 1.00 91.31 165 GLY A N 1
ATOM 1271 C CA . GLY A 1 165 ? -14.591 -3.423 10.430 1.00 91.31 165 GLY A CA 1
ATOM 1272 C C . GLY A 1 165 ? -15.721 -4.213 11.107 1.00 91.31 165 GLY A C 1
ATOM 1273 O O . GLY A 1 165 ? -16.288 -3.745 12.097 1.00 91.31 165 GLY A O 1
ATOM 1274 N N . PRO A 1 166 ? -16.075 -5.394 10.563 1.00 95.94 166 PRO A N 1
ATOM 1275 C CA . PRO A 1 166 ? -15.395 -6.118 9.474 1.00 95.94 166 PRO A CA 1
ATOM 1276 C C . 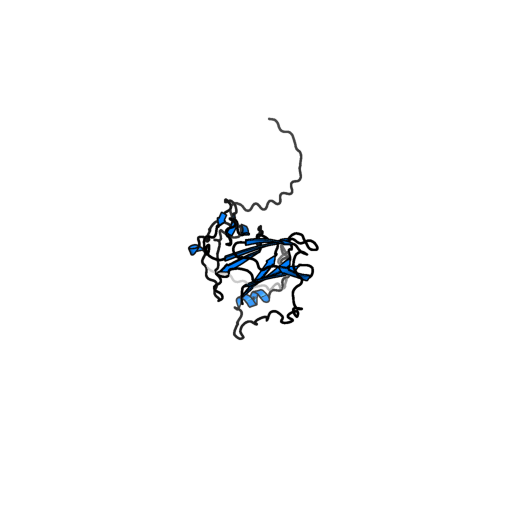PRO A 1 166 ? -15.422 -5.398 8.112 1.00 95.94 166 PRO A C 1
ATOM 1278 O O . PRO A 1 166 ? -16.369 -4.677 7.809 1.00 95.94 166 PRO A O 1
ATOM 1281 N N . LEU A 1 167 ? -14.394 -5.601 7.279 1.00 97.62 167 LEU A N 1
ATOM 1282 C CA . LEU A 1 167 ? -14.259 -4.996 5.941 1.00 97.62 167 LEU A CA 1
ATOM 1283 C C . LEU A 1 167 ? -14.226 -6.085 4.865 1.00 97.62 167 LEU A C 1
ATOM 1285 O O . LEU A 1 167 ? -13.307 -6.901 4.852 1.00 97.62 167 LEU A O 1
ATOM 1289 N N . ALA A 1 168 ? -15.214 -6.109 3.969 1.00 97.44 168 ALA A N 1
ATOM 1290 C CA . ALA A 1 168 ? -15.311 -7.119 2.913 1.00 97.44 168 ALA A CA 1
ATOM 1291 C C . ALA A 1 168 ? -14.166 -7.011 1.891 1.00 97.44 168 ALA A C 1
ATOM 1293 O O . ALA A 1 168 ? -13.692 -5.915 1.599 1.00 97.44 168 ALA A O 1
ATOM 1294 N N . ALA A 1 169 ? -13.747 -8.141 1.324 1.00 96.56 169 ALA A N 1
ATOM 1295 C CA . ALA A 1 169 ? -12.806 -8.164 0.210 1.00 96.56 169 ALA A CA 1
ATOM 1296 C C . ALA A 1 169 ? -13.369 -7.424 -1.020 1.00 96.56 169 ALA A C 1
ATOM 1298 O O . ALA A 1 169 ? -14.580 -7.403 -1.243 1.00 96.56 169 ALA A O 1
ATOM 1299 N N . GLY A 1 170 ? -12.483 -6.827 -1.816 1.00 94.94 170 GLY A N 1
ATOM 1300 C CA . GLY A 1 170 ? -12.821 -6.008 -2.982 1.00 94.94 170 GLY A CA 1
ATOM 1301 C C . GLY A 1 170 ? -13.297 -4.599 -2.625 1.00 94.94 170 GLY A C 1
ATOM 1302 O O . GLY A 1 170 ? -13.989 -3.970 -3.422 1.00 94.94 170 GLY A O 1
ATOM 1303 N N . THR A 1 171 ? -12.993 -4.110 -1.416 1.00 95.88 171 THR A N 1
ATOM 1304 C CA . THR A 1 171 ? -13.434 -2.783 -0.966 1.00 95.88 171 THR A CA 1
ATOM 1305 C C . THR A 1 171 ? -12.281 -1.803 -0.817 1.00 95.88 171 THR A C 1
ATOM 1307 O O . THR A 1 171 ? -11.198 -2.128 -0.327 1.00 95.88 171 THR A O 1
ATOM 1310 N N . ARG A 1 172 ? -12.560 -0.556 -1.197 1.00 96.81 172 ARG A N 1
ATOM 1311 C CA . ARG A 1 172 ? -11.727 0.615 -0.935 1.00 96.81 172 ARG A CA 1
ATOM 1312 C C . ARG A 1 172 ? -12.477 1.519 0.033 1.00 96.81 172 ARG A C 1
ATOM 1314 O O . ARG A 1 172 ? -13.580 1.969 -0.273 1.00 96.81 172 ARG A O 1
ATOM 1321 N N . VAL A 1 173 ? -11.905 1.758 1.208 1.00 97.56 173 VAL A N 1
ATOM 1322 C CA . VAL A 1 173 ? -12.574 2.469 2.302 1.00 97.56 173 VAL A CA 1
ATOM 1323 C C . VAL A 1 173 ? -11.736 3.630 2.815 1.00 97.56 173 VAL A C 1
ATOM 1325 O O . VAL A 1 173 ? -10.511 3.557 2.915 1.00 97.56 173 VAL A O 1
ATOM 1328 N N . ARG A 1 174 ? -12.424 4.709 3.188 1.00 97.94 174 ARG A N 1
ATOM 1329 C CA . ARG A 1 174 ? -11.844 5.847 3.899 1.00 97.94 174 ARG A CA 1
ATOM 1330 C C . ARG A 1 174 ? -12.263 5.766 5.360 1.00 97.94 174 ARG A C 1
ATOM 1332 O O . ARG A 1 174 ? -13.457 5.774 5.640 1.00 97.94 174 ARG A O 1
ATOM 1339 N N . LEU A 1 175 ? -11.296 5.693 6.267 1.00 98.19 175 LEU A N 1
ATOM 1340 C CA . LEU A 1 175 ? -11.533 5.609 7.707 1.00 98.19 175 LEU A CA 1
ATOM 1341 C C . LEU A 1 175 ? -11.077 6.901 8.371 1.00 98.19 175 LEU A C 1
ATOM 1343 O O . LEU A 1 175 ? -9.945 7.349 8.174 1.00 98.19 175 LEU A O 1
ATOM 1347 N N . VAL A 1 176 ? -11.965 7.503 9.153 1.00 98.31 176 VAL A N 1
ATOM 1348 C CA . VAL A 1 176 ? -11.744 8.816 9.753 1.00 98.31 176 VAL A CA 1
ATOM 1349 C C . VAL A 1 176 ? -11.543 8.672 11.255 1.00 98.31 176 VAL A C 1
ATOM 1351 O O . VAL A 1 176 ? -12.297 7.968 11.926 1.00 98.31 176 VAL A O 1
ATOM 1354 N N . GLN A 1 177 ? -10.540 9.368 11.791 1.00 98.00 177 GLN A N 1
ATOM 1355 C CA . GLN A 1 177 ? -10.284 9.401 13.229 1.00 98.00 177 GLN A CA 1
ATOM 1356 C C . GLN A 1 177 ? -11.523 9.885 13.991 1.00 98.00 177 GLN A C 1
ATOM 1358 O O . GLN A 1 177 ? -12.071 10.953 13.696 1.00 98.00 177 GLN A O 1
ATOM 1363 N N . GLY A 1 178 ? -11.920 9.132 15.012 1.00 96.69 178 GLY A N 1
ATOM 1364 C CA . GLY A 1 178 ? -13.090 9.384 15.850 1.00 96.69 178 GLY A CA 1
ATOM 1365 C C . GLY A 1 178 ? -14.340 8.607 15.438 1.00 96.69 178 GLY A C 1
ATOM 1366 O O . GLY A 1 178 ? -15.341 8.692 16.143 1.00 96.69 178 GLY A O 1
ATOM 1367 N N . GLU A 1 179 ? -14.316 7.893 14.308 1.00 96.44 179 GLU A N 1
ATOM 1368 C CA . GLU A 1 179 ? -15.461 7.108 13.814 1.00 96.44 179 GLU A CA 1
ATOM 1369 C C . GLU A 1 179 ? -15.325 5.605 14.102 1.00 96.44 179 GLU A C 1
ATOM 1371 O O . GLU A 1 179 ? -16.277 4.850 13.906 1.00 96.44 179 GLU A O 1
ATOM 1376 N N . GLY A 1 180 ? -14.158 5.161 14.578 1.00 93.38 180 GLY A N 1
ATOM 1377 C CA . GLY A 1 180 ? -13.930 3.782 15.003 1.00 93.38 180 GLY A CA 1
ATOM 1378 C C . GLY A 1 180 ? -14.376 3.522 16.443 1.00 93.38 180 GLY A C 1
ATOM 1379 O O . GLY A 1 180 ? -14.512 4.434 17.258 1.00 93.38 180 GLY A O 1
ATOM 1380 N N . ALA A 1 181 ? -14.584 2.249 16.776 1.00 92.75 181 ALA A N 1
ATOM 1381 C CA . ALA A 1 181 ? -14.867 1.833 18.146 1.00 92.75 181 ALA A CA 1
ATOM 1382 C C . ALA A 1 181 ? -13.589 1.851 19.000 1.00 92.75 181 ALA A C 1
ATOM 1384 O O . ALA A 1 181 ? -12.483 1.678 18.484 1.00 92.75 181 ALA A O 1
ATOM 1385 N N . ALA A 1 182 ? -13.726 1.999 20.319 1.00 84.69 182 ALA A N 1
ATOM 1386 C CA . ALA A 1 182 ? -12.609 1.744 21.226 1.00 84.69 182 ALA A CA 1
ATOM 1387 C C . ALA A 1 182 ? -12.208 0.254 21.147 1.00 84.69 182 ALA A C 1
ATOM 1389 O O . ALA A 1 182 ? -13.093 -0.600 21.041 1.00 84.69 182 ALA A O 1
ATOM 1390 N N . PRO A 1 183 ? -10.908 -0.088 21.180 1.00 79.19 183 PRO A N 1
ATOM 1391 C CA . PRO A 1 183 ? -10.482 -1.484 21.191 1.00 79.19 183 PRO A CA 1
ATOM 1392 C C . PRO A 1 183 ? -11.025 -2.205 22.437 1.00 79.19 183 PRO A C 1
ATOM 1394 O O . PRO A 1 183 ? -10.954 -1.681 23.550 1.00 79.19 183 PRO A O 1
ATOM 1397 N N . GLU A 1 184 ? -11.580 -3.405 22.251 1.00 63.88 184 GLU A N 1
ATOM 1398 C CA . GLU A 1 184 ? -12.026 -4.258 23.355 1.00 63.88 184 GLU A CA 1
ATOM 1399 C C . GLU A 1 184 ? -10.808 -4.934 23.998 1.00 63.88 184 GLU A C 1
ATOM 1401 O O . GLU A 1 184 ? -10.100 -5.702 23.351 1.00 63.88 184 GLU A O 1
ATOM 1406 N N . GLY A 1 185 ? -10.567 -4.644 25.279 1.00 57.22 185 GLY A N 1
ATOM 1407 C CA . GLY A 1 185 ? -9.444 -5.194 26.037 1.00 57.22 185 GLY A CA 1
ATOM 1408 C C . GLY A 1 185 ? -8.193 -4.316 25.966 1.00 57.22 185 GLY A C 1
ATOM 1409 O O . GLY A 1 185 ? -7.701 -3.956 24.899 1.00 57.22 185 GLY A O 1
ATOM 1410 N N . GLY A 1 186 ? -7.665 -3.957 27.139 1.00 45.25 186 GLY A N 1
ATOM 1411 C CA . GLY A 1 186 ? -6.365 -3.305 27.243 1.00 45.25 186 GLY A CA 1
ATOM 1412 C C . GLY A 1 186 ? -5.293 -4.246 26.709 1.00 45.25 186 GLY A C 1
ATOM 1413 O O . GLY A 1 186 ? -5.023 -5.281 27.307 1.00 45.25 186 GLY A O 1
ATOM 1414 N N . VAL A 1 187 ? -4.704 -3.910 25.567 1.00 46.91 187 VAL A N 1
ATOM 1415 C CA . VAL A 1 187 ? -3.540 -4.636 25.064 1.00 46.91 187 VAL A CA 1
ATOM 1416 C C . VAL A 1 187 ? -2.363 -4.216 25.934 1.00 46.91 187 VAL A C 1
ATOM 1418 O O . VAL A 1 187 ? -1.950 -3.055 25.865 1.00 46.91 187 VAL A O 1
ATOM 1421 N N . GLU A 1 188 ? -1.857 -5.139 26.758 1.00 46.31 188 GLU A N 1
ATOM 1422 C CA . GLU A 1 188 ? -0.560 -4.981 27.416 1.00 46.31 188 GLU A CA 1
ATOM 1423 C C . GLU A 1 188 ? 0.449 -4.536 26.363 1.00 46.31 188 GLU A C 1
ATOM 1425 O O . GLU A 1 188 ? 0.616 -5.159 25.310 1.00 46.31 188 GLU A O 1
ATOM 1430 N N . GLU A 1 189 ? 1.080 -3.398 26.617 1.00 46.88 189 GLU A N 1
ATOM 1431 C CA . GLU A 1 189 ? 2.194 -2.942 25.816 1.00 46.88 189 GLU A CA 1
ATOM 1432 C C . GLU A 1 189 ? 3.252 -4.045 25.870 1.00 46.88 189 GLU A C 1
ATOM 1434 O O . GLU A 1 189 ? 3.809 -4.331 26.929 1.00 46.88 189 GLU A O 1
ATOM 1439 N N . SER A 1 190 ? 3.463 -4.735 24.747 1.00 47.34 190 SER A N 1
ATOM 1440 C CA . SER A 1 190 ? 4.499 -5.753 24.637 1.00 47.34 190 SER A CA 1
ATOM 1441 C C . SER A 1 190 ? 5.842 -5.102 24.958 1.00 47.34 190 SER A C 1
ATOM 1443 O O . SER A 1 190 ? 6.461 -4.483 24.096 1.00 47.34 190 SER A O 1
ATOM 1445 N N . GLN A 1 191 ? 6.309 -5.285 26.193 1.00 46.69 191 GLN A N 1
ATOM 1446 C CA . GLN A 1 191 ? 7.674 -4.977 26.617 1.00 46.69 191 GLN A CA 1
ATOM 1447 C C . GLN A 1 191 ? 8.705 -5.911 25.974 1.00 46.69 191 GLN A C 1
ATOM 1449 O O . GLN A 1 191 ? 9.903 -5.750 26.210 1.00 46.69 191 GLN A O 1
ATOM 1454 N N . ALA A 1 192 ? 8.277 -6.882 25.158 1.00 47.69 192 ALA A N 1
ATOM 1455 C CA . ALA A 1 192 ? 9.190 -7.615 24.305 1.00 47.69 192 ALA A CA 1
ATOM 1456 C C . ALA A 1 192 ? 9.752 -6.631 23.275 1.00 47.69 192 ALA A C 1
ATOM 1458 O O . ALA A 1 192 ? 9.158 -6.388 22.222 1.00 47.69 192 ALA A O 1
ATOM 1459 N N . GLY A 1 193 ? 10.898 -6.033 23.611 1.00 43.28 193 GLY A N 1
ATOM 1460 C CA . GLY A 1 193 ? 11.760 -5.403 22.627 1.00 43.28 193 GLY A CA 1
ATOM 1461 C C . GLY A 1 193 ? 11.916 -6.366 21.459 1.00 43.28 193 GLY A C 1
ATOM 1462 O O . GLY A 1 193 ? 11.993 -7.579 21.669 1.00 43.28 193 GLY A O 1
ATOM 1463 N N . VAL A 1 194 ? 11.902 -5.835 20.234 1.00 49.69 194 VAL A N 1
ATOM 1464 C CA . VAL A 1 194 ? 12.203 -6.625 19.035 1.00 49.69 194 VAL A CA 1
ATOM 1465 C C . VAL A 1 194 ? 13.449 -7.441 19.366 1.00 49.69 194 VAL A C 1
ATOM 1467 O O . VAL A 1 194 ? 14.465 -6.818 19.687 1.00 49.69 194 VAL A O 1
ATOM 1470 N N . PRO A 1 195 ? 13.389 -8.787 19.393 1.00 46.75 195 PRO A N 1
ATOM 1471 C CA . PRO A 1 195 ? 14.570 -9.563 19.693 1.00 46.75 195 PRO A CA 1
ATOM 1472 C C . PRO A 1 195 ? 15.574 -9.210 18.606 1.00 46.75 195 PRO A C 1
ATOM 1474 O O . PRO A 1 195 ? 15.394 -9.550 17.436 1.00 46.75 195 PRO A O 1
ATOM 1477 N N . LEU A 1 196 ? 16.600 -8.451 18.986 1.00 50.22 196 LEU A N 1
ATOM 1478 C CA . LEU A 1 196 ? 17.816 -8.348 18.211 1.00 50.22 196 LEU A CA 1
ATOM 1479 C C . LEU A 1 196 ? 18.321 -9.780 18.155 1.00 50.22 196 LEU A C 1
ATOM 1481 O O . LEU A 1 196 ? 18.855 -10.274 19.141 1.00 50.22 196 LEU A O 1
ATOM 1485 N N . VAL A 1 197 ? 18.051 -10.473 17.051 1.00 64.62 197 VAL A N 1
ATOM 1486 C CA . VAL A 1 197 ? 18.693 -11.749 16.767 1.00 64.62 197 VAL A CA 1
ATOM 1487 C C . VAL A 1 197 ? 20.167 -11.389 16.619 1.00 64.62 197 VAL A C 1
ATOM 1489 O O . VAL A 1 197 ? 20.506 -10.704 15.647 1.00 64.62 197 VAL A O 1
ATOM 1492 N N . PRO A 1 198 ? 21.034 -11.728 17.593 1.00 58.59 198 PRO A N 1
ATOM 1493 C CA . PRO A 1 198 ? 22.448 -11.486 17.406 1.00 58.59 198 PRO A CA 1
ATOM 1494 C C . PRO A 1 198 ? 22.886 -12.285 16.173 1.00 58.59 198 PRO A C 1
ATOM 1496 O O . PRO A 1 198 ? 22.298 -13.333 15.877 1.00 58.59 198 PRO A O 1
ATOM 1499 N N . PRO A 1 199 ? 23.878 -11.795 15.416 1.00 63.31 199 PRO A N 1
ATOM 1500 C CA . PRO A 1 199 ? 24.455 -12.605 14.360 1.00 63.31 199 PRO A CA 1
ATOM 1501 C C . PRO A 1 199 ? 24.883 -13.972 14.937 1.00 63.31 199 PRO A C 1
ATOM 1503 O O . PRO A 1 199 ? 25.219 -14.044 16.124 1.00 63.31 199 PRO A O 1
ATOM 1506 N N . PRO A 1 200 ? 24.839 -15.051 14.134 1.00 79.50 200 PRO A N 1
ATOM 1507 C CA . PRO A 1 200 ? 25.305 -16.374 14.548 1.00 79.50 200 PRO A CA 1
ATOM 1508 C C . PRO A 1 200 ? 26.682 -16.317 15.226 1.00 79.50 200 PRO A C 1
ATOM 1510 O O . PRO A 1 200 ? 27.501 -15.467 14.877 1.00 79.50 200 PRO A O 1
ATOM 1513 N N . GLU A 1 201 ? 26.959 -17.211 16.179 1.00 76.12 201 GLU A N 1
ATOM 1514 C CA . GLU A 1 201 ? 28.241 -17.224 16.911 1.00 76.12 201 GLU A CA 1
ATOM 1515 C C . GLU A 1 201 ? 29.464 -17.410 15.988 1.00 76.12 201 GLU A C 1
ATOM 1517 O O . GLU A 1 201 ? 30.574 -17.021 16.340 1.00 76.12 201 GLU A O 1
ATOM 1522 N N . ASP A 1 202 ? 29.253 -17.955 14.789 1.00 80.06 202 ASP A N 1
ATOM 1523 C CA . ASP A 1 202 ? 30.232 -18.171 13.723 1.00 80.06 202 ASP A CA 1
ATOM 1524 C C . ASP A 1 202 ? 30.240 -17.066 12.647 1.00 80.06 202 ASP A C 1
ATOM 1526 O O . ASP A 1 202 ? 30.911 -17.191 11.619 1.00 80.06 202 ASP A O 1
ATOM 1530 N N . PHE A 1 203 ? 29.509 -15.967 12.855 1.00 75.31 203 PHE A N 1
ATOM 1531 C CA . PHE A 1 203 ? 29.488 -14.841 11.927 1.00 75.31 203 PHE A CA 1
ATOM 1532 C C . PHE A 1 203 ? 30.799 -14.049 11.985 1.00 75.31 203 PHE A C 1
ATOM 1534 O O . PHE A 1 203 ? 30.957 -13.083 12.734 1.00 75.31 203 PHE A O 1
ATOM 1541 N N . GLU A 1 204 ? 31.749 -14.431 11.137 1.00 72.88 204 GLU A N 1
ATOM 1542 C CA . GLU A 1 204 ? 32.939 -13.630 10.888 1.00 72.88 204 GLU A CA 1
ATOM 1543 C C . GLU A 1 204 ? 32.633 -12.508 9.892 1.00 72.88 204 GLU A C 1
ATOM 1545 O O . GLU A 1 204 ? 32.337 -12.735 8.715 1.00 72.88 204 GLU A O 1
ATOM 1550 N N . LEU A 1 205 ? 32.756 -11.262 10.353 1.00 70.94 205 LEU A N 1
ATOM 1551 C CA . LEU A 1 205 ? 32.760 -10.115 9.455 1.00 70.94 205 LEU A CA 1
ATOM 1552 C C . LEU A 1 205 ? 33.919 -10.249 8.457 1.00 70.94 205 LEU A C 1
ATOM 1554 O O . LEU A 1 205 ? 35.071 -10.396 8.881 1.00 70.94 205 LEU A O 1
ATOM 1558 N N . PRO A 1 206 ? 33.665 -10.136 7.140 1.00 78.19 206 PRO A N 1
ATOM 1559 C CA . PRO A 1 206 ? 34.729 -10.114 6.152 1.00 78.19 206 PRO A CA 1
ATOM 1560 C C . PRO A 1 206 ? 35.795 -9.078 6.529 1.00 78.19 206 PRO A C 1
ATOM 1562 O O . PRO A 1 206 ? 35.469 -7.953 6.908 1.00 78.19 206 PRO A O 1
ATOM 1565 N N . ARG A 1 207 ? 37.083 -9.422 6.393 1.00 65.62 207 ARG A N 1
ATOM 1566 C CA . ARG A 1 207 ? 38.210 -8.569 6.840 1.00 65.62 207 ARG A CA 1
ATOM 1567 C C . ARG A 1 207 ? 38.210 -7.155 6.235 1.00 65.62 207 ARG A C 1
ATOM 1569 O O . ARG A 1 207 ? 38.801 -6.248 6.810 1.00 65.62 207 ARG A O 1
ATOM 1576 N N . TRP A 1 208 ? 37.533 -6.945 5.105 1.00 65.06 208 TRP A N 1
ATOM 1577 C CA . TRP A 1 208 ? 37.367 -5.623 4.496 1.00 65.06 208 TRP A CA 1
ATOM 1578 C C . TRP A 1 208 ? 36.376 -4.720 5.254 1.00 65.06 208 TRP A C 1
ATOM 1580 O O . TRP A 1 208 ? 36.522 -3.502 5.207 1.00 65.06 208 TRP A O 1
ATOM 1590 N N . LEU A 1 209 ? 35.417 -5.282 5.999 1.00 56.34 209 LEU A N 1
ATOM 1591 C CA . LEU A 1 209 ? 34.473 -4.509 6.813 1.00 56.34 209 LEU A CA 1
ATOM 1592 C C . LEU A 1 209 ? 35.125 -3.990 8.106 1.00 56.34 209 LEU A C 1
ATOM 1594 O O . LEU A 1 209 ? 34.822 -2.886 8.552 1.00 56.34 209 LEU A O 1
ATOM 1598 N N . TRP A 1 210 ? 36.098 -4.727 8.653 1.00 53.69 210 TRP A N 1
ATOM 1599 C CA . TRP A 1 210 ? 36.947 -4.258 9.758 1.00 53.69 210 TRP A CA 1
ATOM 1600 C C . TRP A 1 210 ? 37.710 -2.978 9.401 1.00 53.69 210 TRP A C 1
ATOM 1602 O O . TRP A 1 210 ? 37.790 -2.057 10.209 1.00 53.69 210 TRP A O 1
ATOM 1612 N N . LEU A 1 211 ? 38.224 -2.889 8.171 1.00 52.50 211 LEU A N 1
ATOM 1613 C CA . LEU A 1 211 ? 38.920 -1.695 7.684 1.00 52.50 211 LEU A CA 1
ATOM 1614 C C . LEU A 1 211 ? 37.992 -0.475 7.592 1.00 52.50 211 LEU A C 1
ATOM 1616 O O . LEU A 1 211 ? 38.444 0.637 7.841 1.00 52.50 211 LEU A O 1
ATOM 1620 N N . ALA A 1 212 ? 36.703 -0.674 7.296 1.00 50.12 212 ALA A N 1
ATOM 1621 C CA . ALA A 1 212 ? 35.722 0.410 7.221 1.00 50.12 212 ALA A CA 1
ATOM 1622 C C . ALA A 1 212 ? 35.298 0.941 8.605 1.00 50.12 212 ALA A C 1
ATOM 1624 O O . ALA A 1 212 ? 34.952 2.112 8.726 1.00 50.12 212 ALA A O 1
ATOM 1625 N N . MET A 1 213 ? 35.355 0.113 9.654 1.00 46.94 213 MET A N 1
ATOM 1626 C CA . MET A 1 213 ? 34.998 0.511 11.024 1.00 46.94 213 MET A CA 1
ATOM 1627 C C . MET A 1 213 ? 36.143 1.158 11.818 1.00 46.94 213 MET A C 1
ATOM 1629 O O . MET A 1 213 ? 35.888 1.825 12.817 1.00 46.94 213 MET A O 1
ATOM 1633 N N . ILE A 1 214 ? 37.399 0.973 11.396 1.00 50.12 214 ILE A N 1
ATOM 1634 C CA . ILE A 1 214 ? 38.586 1.523 12.080 1.00 50.12 214 ILE A CA 1
ATOM 1635 C C . ILE A 1 214 ? 38.892 2.967 11.637 1.00 50.12 214 ILE A C 1
ATOM 1637 O O . ILE A 1 214 ? 39.749 3.625 12.224 1.00 50.12 214 ILE A O 1
ATOM 1641 N N . ILE A 1 215 ? 38.175 3.508 10.649 1.00 45.31 215 ILE A N 1
ATOM 1642 C CA . ILE A 1 215 ? 38.325 4.905 10.230 1.00 45.31 215 ILE A CA 1
ATOM 1643 C C . ILE A 1 215 ? 37.297 5.753 10.998 1.00 45.31 215 ILE A C 1
ATOM 1645 O O . ILE A 1 215 ? 36.125 5.762 10.619 1.00 45.31 215 ILE A O 1
ATOM 1649 N N . PRO A 1 216 ? 37.674 6.472 12.074 1.00 36.94 216 PRO A N 1
ATOM 1650 C CA . PRO A 1 216 ? 36.780 7.461 12.659 1.00 36.94 216 PRO A CA 1
ATOM 1651 C C . PRO A 1 216 ? 36.475 8.546 11.610 1.00 36.94 216 PRO A C 1
ATOM 1653 O O . PRO A 1 216 ? 37.375 8.947 10.864 1.00 36.94 216 PRO A O 1
ATOM 1656 N N . PRO A 1 217 ? 35.233 9.051 11.528 1.00 47.88 217 PRO A N 1
ATOM 1657 C CA . PRO A 1 217 ? 34.869 10.064 10.554 1.00 47.88 217 PRO A CA 1
ATOM 1658 C C . PRO A 1 217 ? 35.405 11.411 11.034 1.00 47.88 217 PRO A C 1
ATOM 1660 O O . PRO A 1 217 ? 34.713 12.120 11.750 1.00 47.88 217 PRO A O 1
ATOM 1663 N N . LEU A 1 218 ? 36.646 11.758 10.692 1.00 43.56 218 LEU A N 1
ATOM 1664 C CA . LEU A 1 218 ? 37.184 13.115 10.814 1.00 43.56 218 LEU A CA 1
ATOM 1665 C C . LEU A 1 218 ? 38.437 13.261 9.934 1.00 43.56 218 LEU A C 1
ATOM 1667 O O . LEU A 1 218 ? 39.337 12.432 9.987 1.00 43.56 218 LEU A O 1
ATOM 1671 N N . PHE A 1 219 ? 38.477 14.368 9.183 1.00 34.94 219 PHE A N 1
ATOM 1672 C CA . PHE A 1 219 ? 39.540 14.867 8.292 1.00 34.94 219 PHE A CA 1
ATOM 1673 C C . PHE A 1 219 ? 39.532 14.417 6.821 1.00 34.94 219 PHE A C 1
ATOM 1675 O O . PHE A 1 219 ? 40.402 13.695 6.348 1.00 34.94 219 PHE A O 1
ATOM 1682 N N . LEU A 1 220 ? 38.634 15.033 6.048 1.00 35.47 220 LEU A N 1
ATOM 1683 C CA . LEU A 1 220 ? 38.931 15.468 4.678 1.00 35.47 220 LEU A CA 1
ATOM 1684 C C . LEU A 1 220 ? 38.691 16.983 4.591 1.00 35.47 220 LEU A C 1
ATOM 1686 O O . LEU A 1 220 ? 37.720 17.456 4.013 1.00 35.47 220 LEU A O 1
ATOM 1690 N N . ILE A 1 221 ? 39.579 17.750 5.229 1.00 37.00 221 ILE A N 1
ATOM 1691 C CA . ILE A 1 221 ? 39.749 19.183 4.970 1.00 37.00 221 ILE A CA 1
ATOM 1692 C C . ILE A 1 221 ? 41.239 19.424 4.724 1.00 37.00 221 ILE A C 1
ATOM 1694 O O . ILE A 1 221 ? 42.051 19.266 5.627 1.00 37.00 221 ILE A O 1
ATOM 1698 N N . GLY A 1 222 ? 41.545 19.796 3.479 1.00 34.12 222 GLY A N 1
ATOM 1699 C CA . GLY A 1 222 ? 42.641 20.678 3.082 1.00 34.12 222 GLY A CA 1
ATOM 1700 C C . GLY A 1 222 ? 44.071 20.248 3.395 1.00 34.12 222 GLY A C 1
ATOM 1701 O O . GLY A 1 222 ? 44.564 20.506 4.481 1.00 34.12 222 GLY A O 1
ATOM 1702 N N . MET A 1 223 ? 44.797 19.794 2.373 1.00 28.36 223 MET A N 1
ATOM 1703 C CA . MET A 1 223 ? 46.202 20.184 2.212 1.00 28.36 223 MET A CA 1
ATOM 1704 C C . MET A 1 223 ? 46.545 20.311 0.726 1.00 28.36 223 MET A C 1
ATOM 1706 O O . MET A 1 223 ? 47.073 19.400 0.092 1.00 28.36 223 MET A O 1
ATOM 1710 N N . ALA A 1 224 ? 46.249 21.491 0.182 1.00 32.31 224 ALA A N 1
ATOM 1711 C CA . ALA A 1 224 ? 47.109 22.085 -0.825 1.00 32.31 224 ALA A CA 1
ATOM 1712 C C . ALA A 1 224 ? 48.323 22.691 -0.100 1.00 32.31 224 ALA A C 1
ATOM 1714 O O . ALA A 1 224 ? 48.161 23.398 0.892 1.00 32.31 224 ALA A O 1
ATOM 1715 N N . THR A 1 225 ? 49.519 22.449 -0.644 1.00 34.34 225 THR A N 1
ATOM 1716 C CA . THR A 1 225 ? 50.787 23.150 -0.357 1.00 34.34 225 THR A CA 1
ATOM 1717 C C . THR A 1 225 ? 51.306 23.137 1.088 1.00 34.34 225 THR A C 1
ATOM 1719 O O . THR A 1 225 ? 50.964 24.002 1.883 1.00 34.34 225 THR A O 1
ATOM 1722 N N . LEU A 1 226 ? 52.325 22.310 1.362 1.00 31.66 226 LEU A N 1
ATOM 1723 C CA . LEU A 1 226 ? 53.508 22.839 2.046 1.00 31.66 226 LEU A CA 1
ATOM 1724 C C . LEU A 1 226 ? 54.793 22.104 1.651 1.00 31.66 226 LEU A C 1
ATOM 1726 O O . LEU A 1 226 ? 54.875 20.887 1.520 1.00 31.66 226 LEU A O 1
ATOM 1730 N N . THR A 1 227 ? 55.785 22.940 1.412 1.00 33.59 227 THR A N 1
ATOM 1731 C CA . THR A 1 227 ? 57.111 22.742 0.854 1.00 33.59 227 THR A CA 1
ATOM 1732 C C . THR A 1 227 ? 58.040 21.832 1.653 1.00 33.59 227 THR A C 1
ATOM 1734 O O . THR A 1 227 ? 58.219 21.954 2.859 1.00 33.59 227 THR A O 1
ATOM 1737 N N . ARG A 1 228 ? 58.759 21.023 0.877 1.00 34.88 228 ARG A N 1
ATOM 1738 C CA . ARG A 1 228 ? 60.048 20.382 1.147 1.00 34.88 228 ARG A CA 1
ATOM 1739 C C . ARG A 1 228 ? 61.090 21.384 1.681 1.00 34.88 228 ARG A C 1
ATOM 1741 O O . ARG A 1 228 ? 61.601 22.175 0.894 1.00 34.88 228 ARG A O 1
ATOM 1748 N N . LYS A 1 229 ? 61.469 21.301 2.963 1.00 32.72 229 LYS A N 1
ATOM 1749 C CA . LYS A 1 229 ? 62.843 21.560 3.456 1.00 32.72 229 LYS A CA 1
ATOM 1750 C C . LYS A 1 229 ? 62.957 21.318 4.962 1.00 32.72 229 LYS A C 1
ATOM 1752 O O . LYS A 1 229 ? 62.203 21.919 5.711 1.00 32.72 229 LYS A O 1
ATOM 1757 N N . LEU A 1 230 ? 63.934 20.491 5.341 1.00 27.77 230 LEU A N 1
ATOM 1758 C CA . LEU A 1 230 ? 64.707 20.386 6.598 1.00 27.77 230 LEU A CA 1
ATOM 1759 C C . LEU A 1 230 ? 65.150 18.904 6.683 1.00 27.77 230 LEU A C 1
ATOM 1761 O O . LEU A 1 230 ? 64.329 18.020 6.497 1.00 27.77 230 LEU A O 1
ATOM 1765 N N . GLY A 1 231 ? 66.415 18.532 6.858 1.00 30.28 231 GLY A N 1
ATOM 1766 C CA . GLY A 1 231 ? 67.475 19.258 7.533 1.00 30.28 231 GLY A CA 1
ATOM 1767 C C . GLY A 1 231 ? 68.826 19.259 6.821 1.00 30.28 231 GLY A C 1
ATOM 1768 O O . GLY A 1 231 ? 69.208 18.360 6.077 1.00 30.28 231 GLY A O 1
ATOM 1769 N N . SER A 1 232 ? 69.522 20.347 7.111 1.00 31.48 232 SER A N 1
ATOM 1770 C CA . SER A 1 232 ? 70.954 20.568 7.028 1.00 31.48 232 SER A CA 1
ATOM 1771 C C . SER A 1 232 ? 71.700 19.685 8.034 1.00 31.48 232 SER A C 1
ATOM 1773 O O . SER A 1 232 ? 71.480 19.809 9.238 1.00 31.48 232 SER A O 1
ATOM 1775 N N . GLY A 1 233 ? 72.619 18.856 7.547 1.00 33.94 233 GLY A N 1
ATOM 1776 C CA . GLY A 1 233 ? 73.724 18.294 8.321 1.00 33.94 233 GLY A CA 1
ATOM 1777 C C . GLY A 1 233 ? 75.014 18.671 7.606 1.00 33.94 233 GLY A C 1
ATOM 1778 O O . GLY A 1 233 ? 75.249 18.209 6.494 1.00 33.94 233 GLY A O 1
ATOM 1779 N N . GLY A 1 234 ? 75.777 19.597 8.185 1.00 33.41 234 GLY A N 1
ATOM 1780 C CA . GLY A 1 234 ? 77.027 20.086 7.615 1.00 33.41 234 GLY A CA 1
ATOM 1781 C C . GLY A 1 234 ? 78.212 19.177 7.931 1.00 33.41 234 GLY A C 1
ATOM 1782 O O . GLY A 1 234 ? 78.292 18.643 9.033 1.00 33.41 234 GLY A O 1
ATOM 1783 N N . ALA A 1 235 ? 79.126 19.059 6.967 1.00 32.38 235 ALA A N 1
ATOM 1784 C CA . ALA A 1 235 ? 80.579 19.022 7.151 1.00 32.38 235 ALA A CA 1
ATOM 1785 C C . ALA A 1 235 ? 81.263 19.044 5.765 1.00 32.38 235 ALA A C 1
ATOM 1787 O O . ALA A 1 235 ? 81.120 18.115 4.977 1.00 32.38 235 ALA A O 1
ATOM 1788 N N . GLU A 1 236 ? 82.001 20.114 5.483 1.00 33.97 236 GLU A N 1
ATOM 1789 C CA . GLU A 1 236 ? 83.041 20.245 4.443 1.00 33.97 236 GLU A CA 1
ATOM 1790 C C . GLU A 1 236 ? 84.398 20.380 5.181 1.00 33.97 236 GLU A C 1
ATOM 1792 O O . GLU A 1 236 ? 84.383 20.688 6.377 1.00 33.97 236 GLU A O 1
ATOM 1797 N N . PRO A 1 237 ? 85.575 20.376 4.525 1.00 44.88 237 PRO A N 1
ATOM 1798 C CA . PRO A 1 237 ? 86.101 19.527 3.449 1.00 44.88 237 PRO A CA 1
ATOM 1799 C C . PRO A 1 237 ? 87.464 18.894 3.859 1.00 44.88 237 PRO A C 1
ATOM 1801 O O . PRO A 1 237 ? 88.093 19.321 4.826 1.00 44.88 237 PRO A O 1
ATOM 1804 N N . GLN A 1 238 ? 87.995 17.926 3.101 1.00 34.38 238 GLN A N 1
ATOM 1805 C CA . GLN A 1 238 ? 89.437 17.610 3.125 1.00 34.38 238 GLN A CA 1
ATOM 1806 C C . GLN A 1 238 ? 89.983 17.386 1.710 1.00 34.38 238 GLN A C 1
ATOM 1808 O O . GLN A 1 238 ? 89.296 16.857 0.838 1.00 34.38 238 GLN A O 1
ATOM 1813 N N . ALA A 1 239 ? 91.215 17.850 1.498 1.00 34.62 239 ALA A N 1
ATOM 1814 C CA . ALA A 1 239 ? 91.881 18.028 0.215 1.00 34.62 239 ALA A CA 1
ATOM 1815 C C . ALA A 1 239 ? 92.964 16.964 -0.069 1.00 34.62 239 ALA A C 1
ATOM 1817 O O . ALA A 1 239 ? 93.765 16.668 0.812 1.00 34.62 239 ALA A O 1
ATOM 1818 N N . GLY A 1 240 ? 93.041 16.533 -1.339 1.00 32.59 240 GLY A N 1
ATOM 1819 C CA . GLY A 1 240 ? 94.237 16.050 -2.066 1.00 32.59 240 GLY A CA 1
ATOM 1820 C C . GLY A 1 240 ? 94.729 14.606 -1.820 1.00 32.59 240 GLY A C 1
ATOM 1821 O O . GLY A 1 240 ? 94.405 14.039 -0.782 1.00 32.59 240 GLY A O 1
ATOM 1822 N N . PRO A 1 241 ? 95.552 14.012 -2.725 1.00 43.72 241 PRO A N 1
ATOM 1823 C CA . PRO A 1 241 ? 96.259 14.636 -3.852 1.00 43.72 241 PRO A CA 1
ATOM 1824 C C . PRO A 1 241 ? 96.058 13.970 -5.241 1.00 43.72 241 PRO A C 1
ATOM 1826 O O . PRO A 1 241 ? 95.391 12.956 -5.414 1.00 43.72 241 PRO A O 1
ATOM 1829 N N . SER A 1 242 ? 96.669 14.638 -6.219 1.00 38.47 242 SER A N 1
ATOM 1830 C CA . SER A 1 242 ? 96.874 14.373 -7.649 1.00 38.47 242 SER A CA 1
ATOM 1831 C C . SER A 1 242 ? 97.546 13.046 -8.027 1.00 38.47 242 SER A C 1
ATOM 1833 O O . SER A 1 242 ? 98.514 12.678 -7.372 1.00 38.47 242 SER A O 1
ATOM 1835 N N . GLU A 1 243 ? 97.194 12.483 -9.192 1.00 39.72 243 GLU A N 1
ATOM 1836 C CA . GLU A 1 243 ? 98.160 11.891 -10.141 1.00 39.72 243 GLU A CA 1
ATOM 1837 C C . GLU A 1 243 ? 97.574 11.756 -11.569 1.00 39.72 243 GLU A C 1
ATOM 1839 O O . GLU A 1 243 ? 96.365 11.645 -11.760 1.00 39.72 243 GLU A O 1
ATOM 1844 N N . GLN A 1 244 ? 98.456 11.882 -12.564 1.00 41.31 244 GLN A N 1
ATOM 1845 C CA . GLN A 1 244 ? 98.249 12.109 -14.009 1.00 41.31 244 GLN A CA 1
ATOM 1846 C C . GLN A 1 244 ? 98.409 10.796 -14.852 1.00 41.31 244 GLN A C 1
ATOM 1848 O O . GLN A 1 244 ? 98.661 9.750 -14.260 1.00 41.31 244 GLN A O 1
ATOM 1853 N N . PRO A 1 245 ? 98.246 10.814 -16.204 1.00 48.28 245 PRO A N 1
ATOM 1854 C CA . PRO A 1 245 ? 97.863 9.675 -17.074 1.00 48.28 245 PRO A CA 1
ATOM 1855 C C . PRO A 1 245 ? 99.071 8.932 -17.711 1.00 48.28 245 PRO A C 1
ATOM 1857 O O . PRO A 1 245 ? 100.206 9.252 -17.357 1.00 48.28 245 PRO A O 1
ATOM 1860 N N . PRO A 1 246 ? 98.892 7.921 -18.604 1.00 54.00 246 PRO A N 1
ATOM 1861 C CA . PRO A 1 246 ? 98.676 8.104 -20.070 1.00 54.00 246 PRO A CA 1
ATOM 1862 C C . PRO A 1 246 ? 97.685 7.046 -20.660 1.00 54.00 246 PRO A C 1
ATOM 1864 O O . PRO A 1 246 ? 97.203 6.200 -19.914 1.00 54.00 246 PRO A O 1
ATOM 1867 N N . ALA A 1 247 ? 97.259 7.002 -21.931 1.00 41.50 247 ALA A N 1
ATOM 1868 C CA . ALA A 1 247 ? 97.801 7.432 -23.226 1.00 41.50 247 ALA A CA 1
ATOM 1869 C C . ALA A 1 247 ? 96.680 7.841 -24.203 1.00 41.50 247 ALA A C 1
ATOM 1871 O O . ALA A 1 247 ? 95.524 7.411 -23.985 1.00 41.50 247 ALA A O 1
#

Secondary structure (DSSP, 8-state):
------------------TTS-SS--PPP--EE--SSSSPEE-HHHHT----S-EEEEEEE-SSSSSS-EEEEEETTS--EEE---SSTTSEEEEEEEE-SSS-TT-TT-EEEEEETTEEEEEE--SS-SSS----SSEEEEEET-SEESEEEEE-TTS-EEEE--EETTEEEEEETTSSBPPSS------------PPPTT-PPPHHHHHHHSS-S------------------------------

Mean predicted aligned error: 16.15 Å

Sequence (247 aa):
MGASSAAEEETIYTDLFLGPRSWNGRERNRLLLNTGRWPLIDVSAATGADDRRDGRGMAVSDFDHDGDVDFAVANYEAPASLWINRWGQARGWVAVRLEGRKVNRDAIGATLVAHVGEARMLRVVGAGHGYAGQNSLEQLFGLGDAARIDALEVRWPDGSRERFGPLAAGTRVRLVQGEGAAPEGGVEESQAGVPLVPPPEDFELPRWLWLAMIIPPLFLIGMATLTRKLGSGGAEPQAGPSEQPPA

Foldseek 3Di:
DDDDDDDDDPDPPPPPPPDPADPPGQAFDWDWDDPVDDDTHTCCVVLVSRHRFAFQEKEWDQPVLLQDIWMWTDGDPDDIDTGHDDPPSVFFKEKEFEAEDPDDGRLQQKWKWFAQPPDIDIDGQHADPHGPYGYDSIDMDTNGHGQFGAKMWMQGPVRAIFIDDRGGTSYYDYHYPPPGHHDDDDDPPPPPDPPPPDPPPPDDDDPVVVVVVPDDPDDPDDDDDDDDDDDDDDDDDDDDDDDDDDD

pLDDT: mean 75.26, std 24.38, range [27.77, 98.5]

Solvent-accessible surface area (backbone atoms only — not comparable to full-atom values): 15934 Å² total; per-residue (Å²): 140,88,84,82,84,88,79,90,72,88,68,82,76,82,78,78,82,58,76,102,52,62,96,69,62,78,50,55,44,79,41,67,46,76,80,91,50,87,73,67,42,82,42,13,74,83,73,61,51,44,44,62,57,41,68,59,18,42,30,45,35,53,81,87,71,80,64,53,72,20,39,36,33,41,30,62,100,47,78,66,46,78,47,79,66,81,76,68,78,90,44,26,16,35,35,40,33,56,34,31,71,92,50,59,56,71,28,61,64,17,36,37,42,36,30,42,85,95,45,77,47,81,48,67,31,66,80,77,38,70,56,84,32,52,46,54,64,57,46,76,43,78,45,45,90,41,70,38,36,64,34,35,39,36,37,43,67,86,69,51,59,30,31,42,69,66,40,55,40,77,38,76,46,78,50,49,64,86,76,45,44,74,63,86,69,87,75,76,78,75,79,70,65,79,79,76,75,68,76,61,99,81,66,73,76,56,76,72,57,57,61,63,70,71,56,72,97,75,85,94,72,86,84,79,88,86,82,94,83,86,82,90,81,90,85,86,87,86,83,88,84,90,86,84,88,88,134